Protein AF-A0A674ANU8-F1 (afdb_monomer_lite)

Organism: Salmo trutta (NCBI:txid8032)

pLDDT: mean 72.31, std 21.74, range [33.91, 98.62]

InterPro domains:
  IPR002579 Peptide methionine sulphoxide reductase MrsB domain [MF_01400] (38-170)
  IPR002579 Peptide methionine sulphoxide reductase MrsB domain [PF01641] (55-168)
  IPR002579 Peptide methionine sulphoxide reductase MrsB domain [PS51790] (48-170)
  IPR002579 Peptide methionine sulphoxide reductase MrsB domain [TIGR00357] (47-169)
  IPR011057 Mss4-like superfamily [SSF51316] (46-170)
  IPR028427 Peptide methionine sulfoxide reductase MsrB [PTHR10173] (19-173)

Sequence (300 aa):
MAVLLRRVGRVALQLSLRQTRTPQKAPLLATLLGTCRTKKTWPKSFSQEELKKRLSPIQFHVTQERGTESAFRGEYTEYKEDGIYTCVVCGAPLFKSETKFDSGSGWPSFYDLVKEESVTVTDDFAYGMHRVETSCSQCGSHLGHLFDDGPRPTGKRYCINSASLGFQSASASGSTPPSTGDGTGAGTGPGGAVGAGAGPGGAVGAGAGPGGAVGAGTGPGGAVGAGAGTGPGGAVGAGAGAGPGGAVGAGAGPGEAVGAGGGAGPGGAVGEGGGAGPGGAVGAGGGAGPGGAVGGKTEL

Radius of gyration: 38.46 Å; chains: 1; bounding box: 64×53×137 Å

Secondary structure (DSSP, 8-state):
-------PPPP---------------------------PPPPS----HHHHHHHS-HHHHHHHHH---PPTT--TTSS---SEEEEETTT--EEEEGGGEE--SSSS-EESS-SSGGGEEEEEE-GGG--EEEEEETTT--EEEEEES-PPTTT--EEEE-GGGEEEEEGGGTT--S-----------SSS-EESSEESSS-EESSEESSS-EESSEESSS-EESSSPEESSS-EESSS-EESSS-EESSEESSS-EESSS-EESSS-EESSS-EESSS-EESSSPPBSSSPEE------

Foldseek 3Di:
DDDDDDDDDDDDDDDDDDDDDDDDDDDPPPPPPPVPPPDDDAQDEDDPVVCPVQADPVLCCCFPVVDADDFQPFPCLPDQAFFFKAFSPPRHTWAGSVQWDHPVPRATKGQDTPDPQQWDWDWDCPPNDTWIWIAGRHYRTTFGTKDQCDDPPRSIIDGGHNSRIDTDGPVNVPDDPDPPDDDADEDADPEEEEHEYEDCEEYAYEYEEQYEYAAEYEEQHEYEEQHEYEYQHEYEYQHEYEYQHEYAHAYEYQHEYEYCHEYEYQHEYEEQHEYEHQYEYEHCDHYDHPHDYDHDDDDD

Structure (mmCIF, N/CA/C/O backbone):
data_AF-A0A674ANU8-F1
#
_entry.id   AF-A0A674ANU8-F1
#
loop_
_atom_site.group_PDB
_atom_site.id
_atom_site.type_symbol
_atom_site.label_atom_id
_atom_site.label_alt_id
_atom_site.label_comp_id
_atom_site.label_asym_id
_atom_site.label_entity_id
_atom_site.label_seq_id
_atom_site.pdbx_PDB_ins_code
_atom_site.Cartn_x
_atom_site.Cartn_y
_atom_site.Cartn_z
_atom_site.occupancy
_atom_site.B_iso_or_equiv
_atom_site.auth_seq_id
_atom_site.auth_comp_id
_atom_site.auth_asym_id
_atom_site.auth_atom_id
_atom_site.pdbx_PDB_model_num
ATOM 1 N N . MET A 1 1 ? -26.313 -31.796 -57.139 1.00 40.44 1 MET A N 1
ATOM 2 C CA . MET A 1 1 ? -25.484 -31.028 -56.189 1.00 40.44 1 MET A CA 1
ATOM 3 C C . MET A 1 1 ? -25.768 -29.545 -56.391 1.00 40.44 1 MET A C 1
ATOM 5 O O . MET A 1 1 ? -25.472 -29.042 -57.460 1.00 40.44 1 MET A O 1
ATOM 9 N N . ALA A 1 2 ? -26.430 -28.945 -55.396 1.00 44.81 2 ALA A N 1
ATOM 10 C CA . ALA A 1 2 ? -26.573 -27.522 -55.051 1.00 44.81 2 ALA A CA 1
ATOM 11 C C . ALA A 1 2 ? -26.914 -26.458 -56.126 1.00 44.81 2 ALA A C 1
ATOM 13 O O . ALA A 1 2 ? -26.222 -26.241 -57.112 1.00 44.81 2 ALA A O 1
ATOM 14 N N . VAL A 1 3 ? -27.996 -25.739 -55.823 1.00 40.25 3 VAL A N 1
ATOM 15 C CA . VAL A 1 3 ? -28.693 -24.682 -56.566 1.00 40.25 3 VAL A CA 1
ATOM 16 C C . VAL A 1 3 ? -27.876 -23.382 -56.632 1.00 40.25 3 VAL A C 1
ATOM 18 O O . VAL A 1 3 ? -27.471 -22.856 -55.599 1.00 40.25 3 VAL A O 1
ATOM 21 N N . LEU A 1 4 ? -27.704 -22.818 -57.836 1.00 42.12 4 LEU A N 1
ATOM 22 C CA . LEU A 1 4 ? -27.093 -21.504 -58.079 1.00 42.12 4 LEU A CA 1
ATOM 23 C C . LEU A 1 4 ? -28.180 -20.486 -58.482 1.00 42.12 4 LEU A C 1
ATOM 25 O O . LEU A 1 4 ? -28.565 -20.391 -59.646 1.00 42.12 4 LEU A O 1
ATOM 29 N N . LEU A 1 5 ? -28.695 -19.721 -57.518 1.00 45.69 5 LEU A N 1
ATOM 30 C CA . LEU A 1 5 ? -29.641 -18.624 -57.753 1.00 45.69 5 LEU A CA 1
ATOM 31 C C . LEU A 1 5 ? -28.879 -17.328 -58.074 1.00 45.69 5 LEU A C 1
ATOM 33 O O . LEU A 1 5 ? -28.406 -16.634 -57.178 1.00 45.69 5 LEU A O 1
ATOM 37 N N . ARG A 1 6 ? -28.791 -16.974 -59.362 1.00 44.75 6 ARG A N 1
ATOM 38 C CA . ARG A 1 6 ? -28.413 -15.628 -59.825 1.00 44.75 6 ARG A CA 1
ATOM 39 C C . ARG A 1 6 ? -29.688 -14.808 -60.040 1.00 44.75 6 ARG A C 1
ATOM 41 O O . ARG A 1 6 ? -30.429 -15.068 -60.983 1.00 44.75 6 ARG A O 1
ATOM 48 N N . ARG A 1 7 ? -29.953 -13.814 -59.186 1.00 50.19 7 ARG A N 1
ATOM 49 C CA . ARG A 1 7 ? -30.968 -12.778 -59.445 1.00 50.19 7 ARG A CA 1
ATOM 50 C C . ARG A 1 7 ? -30.286 -11.495 -59.908 1.00 50.19 7 ARG A C 1
ATOM 52 O O . ARG A 1 7 ? -29.532 -10.876 -59.168 1.00 50.19 7 ARG A O 1
ATOM 59 N N . VAL A 1 8 ? -30.581 -11.133 -61.152 1.00 48.12 8 VAL A N 1
ATOM 60 C CA . VAL A 1 8 ? -30.240 -9.867 -61.805 1.00 48.12 8 VAL A CA 1
ATOM 61 C C . VAL A 1 8 ? -31.176 -8.782 -61.262 1.00 48.12 8 VAL A C 1
ATOM 63 O O . VAL A 1 8 ? -32.390 -8.873 -61.438 1.00 48.12 8 VAL A O 1
ATOM 66 N N . GLY A 1 9 ? -30.625 -7.777 -60.581 1.00 39.94 9 GLY A N 1
ATOM 67 C CA . GLY A 1 9 ? -31.348 -6.587 -60.124 1.00 39.94 9 GLY A CA 1
ATOM 68 C C . GLY A 1 9 ? -31.202 -5.449 -61.131 1.00 39.94 9 GLY A C 1
ATOM 69 O O . GLY A 1 9 ? -30.089 -5.034 -61.440 1.00 39.94 9 GLY A O 1
ATOM 70 N N . ARG A 1 10 ? -32.335 -4.979 -61.664 1.00 51.75 10 ARG A N 1
ATOM 71 C CA . ARG A 1 10 ? -32.451 -3.877 -62.627 1.00 51.75 10 ARG A CA 1
ATOM 72 C C . ARG A 1 10 ? -32.145 -2.524 -61.978 1.00 51.75 10 ARG A C 1
ATOM 74 O O . ARG A 1 10 ? -32.662 -2.212 -60.911 1.00 51.75 10 ARG A O 1
ATOM 81 N N . VAL A 1 11 ? -31.383 -1.712 -62.704 1.00 42.44 11 VAL A N 1
ATOM 82 C CA . VAL A 1 11 ? -31.282 -0.257 -62.545 1.00 42.44 11 VAL A CA 1
ATOM 83 C C . VAL A 1 11 ? -32.552 0.383 -63.111 1.00 42.44 11 VAL A C 1
ATOM 85 O O . VAL A 1 11 ? -32.956 0.052 -64.225 1.00 42.44 11 VAL A O 1
ATOM 88 N N . ALA A 1 12 ? -33.157 1.317 -62.378 1.00 50.34 12 ALA A N 1
ATOM 89 C CA . ALA A 1 12 ? -34.057 2.312 -62.950 1.00 50.34 12 ALA A CA 1
ATOM 90 C C . ALA A 1 12 ? -33.913 3.642 -62.205 1.00 50.34 12 ALA A C 1
ATOM 92 O O . ALA A 1 12 ? -33.722 3.700 -60.993 1.00 50.34 12 ALA A O 1
ATOM 93 N N . LEU A 1 13 ? -33.935 4.682 -63.021 1.00 39.69 13 LEU A N 1
ATOM 94 C CA . LEU A 1 13 ? -33.416 6.021 -62.841 1.00 39.69 13 LEU A CA 1
ATOM 95 C C . LEU A 1 13 ? -34.438 6.952 -62.166 1.00 39.69 13 LEU A C 1
ATOM 97 O O . LEU A 1 13 ? -35.639 6.840 -62.379 1.00 39.69 13 LEU A O 1
ATOM 101 N N . GLN A 1 14 ? -33.875 7.861 -61.372 1.00 49.44 14 GLN A N 1
ATOM 102 C CA . GLN A 1 14 ? -34.372 9.116 -60.798 1.00 49.44 14 GLN A CA 1
ATOM 103 C C . GLN A 1 14 ? -35.681 9.734 -61.336 1.00 49.44 14 GLN A C 1
ATOM 105 O O . GLN A 1 14 ? -35.884 9.803 -62.541 1.00 49.44 14 GLN A O 1
ATOM 110 N N . LEU A 1 15 ? -36.421 10.424 -60.454 1.00 40.44 15 LEU A N 1
ATOM 111 C CA . LEU A 1 15 ? -36.468 11.896 -60.486 1.00 40.44 15 LEU A CA 1
ATOM 112 C C . LEU A 1 15 ? -37.007 12.499 -59.176 1.00 40.44 15 LEU A C 1
ATOM 114 O O . LEU A 1 15 ? -37.939 12.000 -58.553 1.00 40.44 15 LEU A O 1
ATOM 118 N N . SER A 1 16 ? -36.354 13.590 -58.788 1.00 52.75 16 SER A N 1
ATOM 119 C CA . SER A 1 16 ? -36.636 14.500 -57.677 1.00 52.75 16 SER A CA 1
ATOM 120 C C . SER A 1 16 ? -38.030 15.122 -57.762 1.00 52.75 16 SER A C 1
ATOM 122 O O . SER A 1 16 ? -38.458 15.436 -58.864 1.00 52.75 16 SER A O 1
ATOM 124 N N . LEU A 1 17 ? -38.664 15.403 -56.616 1.00 52.44 17 LEU A N 1
ATOM 125 C CA . LEU A 1 17 ? -39.450 16.625 -56.389 1.00 52.44 17 LEU A CA 1
ATOM 126 C C . LEU A 1 17 ? -39.633 16.849 -54.877 1.00 52.44 17 LEU A C 1
ATOM 128 O O . LEU A 1 17 ? -40.274 16.084 -54.159 1.00 52.44 17 LEU A O 1
ATOM 132 N N . ARG A 1 18 ? -39.006 17.927 -54.405 1.00 50.12 18 ARG A N 1
ATOM 133 C CA . ARG A 1 18 ? -39.183 18.538 -53.086 1.00 50.12 18 ARG A CA 1
ATOM 134 C C . ARG A 1 18 ? -40.586 19.140 -52.990 1.00 50.12 18 ARG A C 1
ATOM 136 O O . ARG A 1 18 ? -40.941 19.885 -53.894 1.00 50.12 18 ARG A O 1
ATOM 143 N N . GLN A 1 19 ? -41.279 18.973 -51.859 1.00 48.94 19 GLN A N 1
ATOM 144 C CA . GLN A 1 19 ? -42.016 20.077 -51.220 1.00 48.94 19 GLN A CA 1
ATOM 145 C C . GLN A 1 19 ? -42.527 19.739 -49.807 1.00 48.94 19 GLN A C 1
ATOM 147 O O . GLN A 1 19 ? -43.385 18.889 -49.593 1.00 48.94 19 GLN A O 1
ATOM 152 N N . THR A 1 20 ? -41.931 20.457 -48.851 1.00 45.38 20 THR A N 1
ATOM 153 C CA . THR A 1 20 ? -42.557 21.155 -47.715 1.00 45.38 20 THR A CA 1
ATOM 154 C C . THR A 1 20 ? -43.665 20.441 -46.936 1.00 45.38 20 THR A C 1
ATOM 156 O O . THR A 1 20 ? -44.846 20.561 -47.261 1.00 45.38 20 THR A O 1
ATOM 159 N N . ARG A 1 21 ? -43.301 19.868 -45.781 1.00 51.16 21 ARG A N 1
ATOM 160 C CA . ARG A 1 21 ? -44.197 19.817 -44.619 1.00 51.16 21 ARG A CA 1
ATOM 161 C C . ARG A 1 21 ? -43.476 20.301 -43.360 1.00 51.16 21 ARG A C 1
ATOM 163 O O . ARG A 1 21 ? -42.326 19.974 -43.100 1.00 51.16 21 ARG A O 1
ATOM 170 N N . THR A 1 22 ? -44.200 21.170 -42.677 1.00 51.47 22 THR A N 1
ATOM 171 C CA . THR A 1 22 ? -43.939 21.989 -41.491 1.00 51.47 22 THR A CA 1
ATOM 172 C C . THR A 1 22 ? -43.310 21.263 -40.294 1.00 51.47 22 THR A C 1
ATOM 174 O O . THR A 1 22 ? -43.590 20.081 -40.093 1.00 51.47 22 THR A O 1
ATOM 177 N N . PRO A 1 23 ? -42.559 21.971 -39.426 1.00 45.44 23 PRO A N 1
ATOM 178 C CA . PRO A 1 23 ? -41.999 21.393 -38.211 1.00 45.44 23 PRO A CA 1
ATOM 179 C C . PRO A 1 23 ? -43.103 21.226 -37.159 1.00 45.44 23 PRO A C 1
ATOM 181 O O . PRO A 1 23 ? -43.652 22.206 -36.655 1.00 45.44 23 PRO A O 1
ATOM 184 N N . GLN A 1 24 ? -43.435 19.986 -36.804 1.00 53.88 24 GLN A N 1
ATOM 185 C CA . GLN A 1 24 ? -44.206 19.727 -35.592 1.00 53.88 24 GLN A CA 1
ATOM 186 C C . GLN A 1 24 ? -43.250 19.790 -34.397 1.00 53.88 24 GLN A C 1
ATOM 188 O O . GLN A 1 24 ? -42.319 18.997 -34.280 1.00 53.88 24 GLN A O 1
ATOM 193 N N . LYS A 1 25 ? -43.464 20.789 -33.534 1.00 43.94 25 LYS A N 1
ATOM 194 C CA . LYS A 1 25 ? -42.806 20.931 -32.233 1.00 43.94 25 LYS A CA 1
ATOM 195 C C . LYS A 1 25 ? -43.108 19.691 -31.385 1.00 43.94 25 LYS A C 1
ATOM 197 O O . LYS A 1 25 ? -44.229 19.538 -30.909 1.00 43.94 25 LYS A O 1
ATOM 202 N N . ALA A 1 26 ? -42.111 18.836 -31.179 1.00 52.44 26 ALA A N 1
ATOM 203 C CA . ALA A 1 26 ? -42.123 17.886 -30.074 1.00 52.44 26 ALA A CA 1
ATOM 204 C C . ALA A 1 26 ? -41.850 18.656 -28.766 1.00 52.44 26 ALA A C 1
ATOM 206 O O . ALA A 1 26 ? -41.009 19.562 -28.765 1.00 52.44 26 ALA A O 1
ATOM 207 N N . PRO A 1 27 ? -42.555 18.354 -27.663 1.00 45.62 27 PRO A N 1
ATOM 208 C CA . PRO A 1 27 ? -42.312 19.017 -26.396 1.00 45.62 27 PRO A CA 1
ATOM 209 C C . PRO A 1 27 ? -40.932 18.606 -25.874 1.00 45.62 27 PRO A C 1
ATOM 211 O O . PRO A 1 27 ? -40.598 17.424 -25.810 1.00 45.62 27 PRO A O 1
ATOM 214 N N . LEU A 1 28 ? -40.133 19.606 -25.503 1.00 48.16 28 LEU A N 1
ATOM 215 C CA . LEU A 1 28 ? -38.932 19.450 -24.691 1.00 48.16 28 LEU A CA 1
ATOM 216 C C . LEU A 1 28 ? -39.348 18.876 -23.328 1.00 48.16 28 LEU A C 1
ATOM 218 O O . LEU A 1 28 ? -39.615 19.614 -22.384 1.00 48.16 28 LEU A O 1
ATOM 222 N N . LEU A 1 29 ? -39.385 17.550 -23.211 1.00 49.22 29 LEU A N 1
ATOM 223 C CA . LEU A 1 29 ? -39.113 16.909 -21.934 1.00 49.22 29 LEU A CA 1
ATOM 224 C C . LEU A 1 29 ? -37.589 16.899 -21.801 1.00 49.22 29 LEU A C 1
ATOM 226 O O . LEU A 1 29 ? -36.911 15.961 -22.212 1.00 49.22 29 LEU A O 1
ATOM 230 N N . ALA A 1 30 ? -37.039 18.004 -21.298 1.00 50.41 30 ALA A N 1
ATOM 231 C CA . ALA A 1 30 ? -35.671 18.025 -20.816 1.00 50.41 30 ALA A CA 1
ATOM 232 C C . ALA A 1 30 ? -35.626 17.128 -19.574 1.00 50.41 30 ALA A C 1
ATOM 234 O O . ALA A 1 30 ? -35.801 17.580 -18.445 1.00 50.41 30 ALA A O 1
ATOM 235 N N . THR A 1 31 ? -35.445 15.826 -19.797 1.00 51.16 31 THR A N 1
ATOM 236 C CA . THR A 1 31 ? -34.913 14.920 -18.789 1.00 51.16 31 THR A CA 1
ATOM 237 C C . THR A 1 31 ? -33.638 15.562 -18.272 1.00 51.16 31 THR A C 1
ATOM 239 O O . THR A 1 31 ? -32.638 15.635 -18.987 1.00 51.16 31 THR A O 1
ATOM 242 N N . LEU A 1 32 ? -33.698 16.069 -17.042 1.00 54.06 32 LEU A N 1
ATOM 243 C CA . LEU A 1 32 ? -32.530 16.335 -16.224 1.00 54.06 32 LEU A CA 1
ATOM 244 C C . LEU A 1 32 ? -31.758 15.015 -16.148 1.00 54.06 32 LEU A C 1
ATOM 246 O O . LEU A 1 32 ? -32.032 14.177 -15.291 1.00 54.06 32 LEU A O 1
ATOM 250 N N . LEU A 1 33 ? -30.812 14.807 -17.068 1.00 52.97 33 LEU A N 1
ATOM 251 C CA . LEU A 1 33 ? -29.729 13.854 -16.879 1.00 52.97 33 LEU A CA 1
ATOM 252 C C . LEU A 1 33 ? -28.866 14.418 -15.753 1.00 52.97 33 LEU A C 1
ATOM 254 O O . LEU A 1 33 ? -27.809 15.006 -15.970 1.00 52.97 33 LEU A O 1
ATOM 258 N N . GLY A 1 34 ? -29.360 14.268 -14.525 1.00 48.41 34 GLY A N 1
ATOM 259 C CA . GLY A 1 34 ? -28.516 14.277 -13.355 1.00 48.41 34 GLY A CA 1
ATOM 260 C C . GLY A 1 34 ? -27.502 13.170 -13.573 1.00 48.41 34 GLY A C 1
ATOM 261 O O . GLY A 1 34 ? -27.835 11.989 -13.512 1.00 48.41 34 GLY A O 1
ATOM 262 N N . THR A 1 35 ? -26.265 13.542 -13.888 1.00 54.97 35 THR A N 1
ATOM 263 C CA . THR A 1 35 ? -25.140 12.622 -13.809 1.00 54.97 35 THR A CA 1
ATOM 264 C C . THR A 1 35 ? -25.002 12.247 -12.339 1.00 54.97 35 THR A C 1
ATOM 266 O O . THR A 1 35 ? -24.338 12.941 -11.566 1.00 54.97 35 THR A O 1
ATOM 269 N N . CYS A 1 36 ? -25.682 11.185 -11.920 1.00 45.00 36 CYS A N 1
ATOM 270 C CA . CYS A 1 36 ? -25.430 10.544 -10.646 1.00 45.00 36 CYS A CA 1
ATOM 271 C C . CYS A 1 36 ? -24.001 10.003 -10.725 1.00 45.00 36 CYS A C 1
ATOM 273 O O . CYS A 1 36 ? -23.779 8.908 -11.235 1.00 45.00 36 CYS A O 1
ATOM 275 N N . ARG A 1 37 ? -23.007 10.786 -10.277 1.00 53.69 37 ARG A N 1
ATOM 276 C CA . ARG A 1 37 ? -21.676 10.243 -9.988 1.00 53.69 37 ARG A CA 1
ATOM 277 C C . ARG A 1 37 ? -21.903 9.154 -8.954 1.00 53.69 37 ARG A C 1
ATOM 279 O O . ARG A 1 37 ? -22.231 9.459 -7.807 1.00 53.69 37 ARG A O 1
ATOM 286 N N . THR A 1 38 ? -21.789 7.899 -9.362 1.00 54.06 38 THR A N 1
ATOM 287 C CA . THR A 1 38 ? -21.825 6.767 -8.445 1.00 54.06 38 THR A CA 1
ATOM 288 C C . THR A 1 38 ? -20.660 6.947 -7.483 1.00 54.06 38 THR A C 1
ATOM 290 O O . THR A 1 38 ? -19.498 6.797 -7.864 1.00 54.06 38 THR A O 1
ATOM 293 N N . LYS A 1 39 ? -20.952 7.363 -6.248 1.00 62.66 39 LYS A N 1
ATOM 294 C CA . LYS A 1 39 ? -19.945 7.432 -5.191 1.00 62.66 39 LYS A CA 1
ATOM 295 C C . LYS A 1 39 ? -19.474 5.997 -4.961 1.00 62.66 39 LYS A C 1
ATOM 297 O O . LYS A 1 39 ? -20.297 5.144 -4.643 1.00 62.66 39 LYS A O 1
ATOM 302 N N . LYS A 1 40 ? -18.183 5.719 -5.172 1.00 72.50 40 LYS A N 1
ATOM 303 C CA . LYS A 1 40 ? -17.582 4.425 -4.815 1.00 72.50 40 LYS A CA 1
ATOM 304 C C . LYS A 1 40 ? -17.812 4.226 -3.314 1.00 72.50 40 LYS A C 1
ATOM 306 O O . LYS A 1 40 ? -17.374 5.056 -2.520 1.00 72.50 40 LYS A O 1
ATOM 311 N N . THR A 1 41 ? -18.562 3.191 -2.945 1.00 85.00 41 THR A N 1
ATOM 312 C CA . THR A 1 41 ? -18.840 2.859 -1.544 1.00 85.00 41 THR A CA 1
ATOM 313 C C . THR A 1 41 ? -17.900 1.742 -1.122 1.00 85.00 41 THR A C 1
ATOM 315 O O . THR A 1 41 ? -17.863 0.703 -1.780 1.00 85.00 41 THR A O 1
ATOM 318 N N . TRP A 1 42 ? -17.152 1.942 -0.042 1.00 92.56 42 TRP A N 1
ATOM 319 C CA . TRP A 1 42 ? -16.220 0.941 0.473 1.00 92.56 42 TRP A CA 1
ATOM 320 C C . TRP A 1 42 ? -16.842 0.161 1.639 1.00 92.56 42 TRP A C 1
ATOM 322 O O . TRP A 1 42 ? -17.610 0.754 2.399 1.00 92.56 42 TRP A O 1
ATOM 332 N N . PRO A 1 43 ? -16.514 -1.133 1.815 1.00 95.50 43 PRO A N 1
ATOM 333 C CA . PRO A 1 43 ? -17.009 -1.940 2.935 1.00 95.50 43 PRO A CA 1
ATOM 334 C C . PRO A 1 43 ? -16.713 -1.358 4.325 1.00 95.50 43 PRO A C 1
ATOM 336 O O . PRO A 1 43 ? -17.520 -1.491 5.241 1.00 95.50 43 PRO A O 1
ATOM 339 N N . LYS A 1 44 ? -15.549 -0.725 4.491 1.00 96.25 44 LYS A N 1
ATOM 340 C CA . LYS A 1 44 ? -15.104 -0.082 5.729 1.00 96.25 44 LYS A CA 1
ATOM 341 C C . LYS A 1 44 ? -14.907 1.411 5.487 1.00 96.25 44 LYS A C 1
ATOM 343 O O . LYS A 1 44 ? -14.273 1.810 4.513 1.00 96.25 44 LYS A O 1
ATOM 348 N N . SER A 1 45 ? -15.386 2.230 6.415 1.00 94.69 45 SER A N 1
ATOM 349 C CA . SER A 1 45 ? -15.213 3.685 6.408 1.00 94.69 45 SER A CA 1
ATOM 350 C C . SER A 1 45 ? -14.812 4.175 7.793 1.00 94.69 45 SER A C 1
ATOM 352 O O . SER A 1 45 ? -15.322 3.666 8.787 1.00 94.69 45 SER A O 1
ATOM 354 N N . PHE A 1 46 ? -13.950 5.185 7.846 1.00 95.50 46 PHE A N 1
ATOM 355 C CA . PHE A 1 46 ? -13.430 5.786 9.076 1.00 95.50 46 PHE A CA 1
ATOM 356 C C . PHE A 1 46 ? -13.570 7.311 8.992 1.00 95.50 46 PHE A C 1
ATOM 358 O O . PHE A 1 46 ? -13.600 7.859 7.885 1.00 95.50 46 PHE A O 1
ATOM 365 N N . SER A 1 47 ? -13.657 8.007 10.131 1.00 96.31 47 SER A N 1
ATOM 366 C CA . SER A 1 47 ? -13.694 9.478 10.129 1.00 96.31 47 SER A CA 1
ATOM 367 C C . SER A 1 47 ? -12.295 10.065 9.907 1.00 96.31 47 SER A C 1
ATOM 369 O O . SER A 1 47 ? -11.282 9.444 10.236 1.00 96.31 47 SER A O 1
ATOM 371 N N . GLN A 1 48 ? -12.208 11.284 9.366 1.00 94.25 48 GLN A N 1
ATOM 372 C CA . GLN A 1 48 ? -10.907 11.927 9.150 1.00 94.25 48 GLN A CA 1
ATOM 373 C C . GLN A 1 48 ? -10.172 12.203 10.467 1.00 94.25 48 GLN A C 1
ATOM 375 O O . GLN A 1 48 ? -8.949 12.102 10.521 1.00 94.25 48 GLN A O 1
ATOM 380 N N . GLU A 1 49 ? -10.899 12.534 11.532 1.00 96.38 49 GLU A N 1
ATOM 381 C CA . GLU A 1 49 ? -10.349 12.802 12.862 1.00 96.38 49 GLU A CA 1
ATOM 382 C C . GLU A 1 49 ? -9.750 11.539 13.478 1.00 96.38 49 GLU A C 1
ATOM 384 O O . GLU A 1 49 ? -8.684 11.601 14.088 1.00 96.38 49 GLU A O 1
ATOM 389 N N . GLU A 1 50 ? -10.413 10.394 13.304 1.00 96.94 50 GLU A N 1
ATOM 390 C CA . GLU A 1 50 ? -9.887 9.098 13.728 1.00 96.94 50 GLU A CA 1
ATOM 391 C C . GLU A 1 50 ? -8.583 8.776 12.989 1.00 96.94 50 GLU A C 1
ATOM 393 O O . GLU A 1 50 ? -7.568 8.458 13.613 1.00 96.94 50 GLU A O 1
ATOM 398 N N . LEU A 1 51 ? -8.580 8.925 11.661 1.00 97.50 51 LEU A N 1
ATOM 399 C CA . LEU A 1 51 ? -7.408 8.635 10.838 1.00 97.50 51 LEU A CA 1
ATOM 400 C C . LEU A 1 51 ? -6.231 9.563 11.154 1.00 97.50 51 LEU A C 1
ATOM 402 O O . LEU A 1 51 ? -5.108 9.082 11.252 1.00 97.50 51 LEU A O 1
ATOM 406 N N . LYS A 1 52 ? -6.470 10.857 11.391 1.00 96.38 52 LYS A N 1
ATOM 407 C CA . LYS A 1 52 ? -5.423 11.814 11.797 1.00 96.38 52 LYS A CA 1
ATOM 408 C C . LYS A 1 52 ? -4.821 11.513 13.170 1.00 96.38 52 LYS A C 1
ATOM 410 O O . LYS A 1 52 ? -3.683 11.891 13.418 1.00 96.38 52 LYS A O 1
ATOM 415 N N . LYS A 1 53 ? -5.575 10.872 14.070 1.00 97.12 53 LYS A N 1
ATOM 416 C CA . LYS A 1 53 ? -5.076 10.464 15.394 1.00 97.12 53 LYS A CA 1
ATOM 417 C C . LYS A 1 53 ? -4.256 9.177 15.335 1.00 97.12 53 LYS A C 1
ATOM 419 O O . LYS A 1 53 ? -3.313 9.035 16.104 1.00 97.12 53 LYS A O 1
ATOM 424 N N . ARG A 1 54 ? -4.643 8.232 14.472 1.00 96.88 54 ARG A N 1
ATOM 425 C CA . ARG A 1 54 ? -4.032 6.896 14.397 1.00 96.88 54 ARG A CA 1
ATOM 426 C C . ARG A 1 54 ? -2.856 6.812 13.425 1.00 96.88 54 ARG A C 1
ATOM 428 O O . ARG A 1 54 ? -1.926 6.056 13.684 1.00 96.88 54 ARG A O 1
ATOM 435 N N . LEU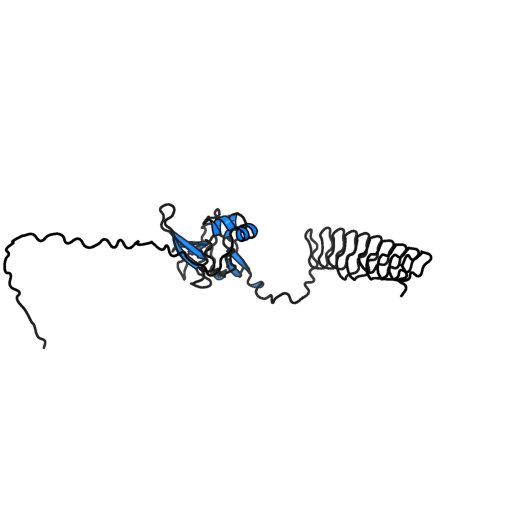 A 1 55 ? -2.924 7.520 12.301 1.00 97.75 55 LEU A N 1
ATOM 436 C CA . LEU A 1 55 ? -1.912 7.467 11.248 1.00 97.75 55 LEU A CA 1
ATOM 437 C C . LEU A 1 55 ? -0.851 8.542 11.465 1.00 97.75 55 LEU A C 1
ATOM 439 O O . LEU A 1 55 ? -1.154 9.661 11.879 1.00 97.75 55 LEU A O 1
ATOM 443 N N . SER A 1 56 ? 0.393 8.227 11.111 1.00 97.88 56 SER A N 1
ATOM 444 C CA . SER A 1 56 ? 1.432 9.249 11.017 1.00 97.88 56 SER A CA 1
ATOM 445 C C . SER A 1 56 ? 1.120 10.241 9.880 1.00 97.88 56 SER A C 1
ATOM 447 O O . SER A 1 56 ? 0.370 9.905 8.955 1.00 97.88 56 SER A O 1
ATOM 449 N N . PRO A 1 57 ? 1.714 11.452 9.880 1.00 97.94 57 PRO A N 1
ATOM 450 C CA . PRO A 1 57 ? 1.456 12.442 8.834 1.00 97.94 57 PRO A CA 1
ATOM 451 C C . PRO A 1 57 ? 1.704 11.914 7.414 1.00 97.94 57 PRO A C 1
ATOM 453 O O . PRO A 1 57 ? 0.903 12.167 6.517 1.00 97.94 57 PRO A O 1
ATOM 456 N N . ILE A 1 58 ? 2.771 11.129 7.213 1.00 97.81 58 ILE A N 1
ATOM 457 C CA . ILE A 1 58 ? 3.087 10.548 5.901 1.00 97.81 58 ILE A CA 1
ATOM 458 C C . ILE A 1 58 ? 2.109 9.435 5.510 1.00 97.81 58 ILE A C 1
ATOM 460 O O . ILE A 1 58 ? 1.674 9.388 4.362 1.00 97.81 58 ILE A O 1
ATOM 464 N N . GLN A 1 59 ? 1.698 8.584 6.456 1.00 98.38 59 GLN A N 1
ATOM 465 C CA . GLN A 1 59 ? 0.689 7.550 6.206 1.00 98.38 59 GLN A CA 1
ATOM 466 C C . GLN A 1 59 ? -0.651 8.184 5.824 1.00 98.38 59 GLN A C 1
ATOM 468 O O . GLN A 1 59 ? -1.304 7.732 4.883 1.00 98.38 59 GLN A O 1
ATOM 473 N N . PHE A 1 60 ? -1.054 9.256 6.512 1.00 98.06 60 PHE A N 1
ATOM 474 C CA . PHE A 1 60 ? -2.267 9.999 6.182 1.00 98.06 60 PHE A CA 1
ATOM 475 C C . PHE A 1 60 ? -2.174 10.629 4.785 1.00 98.06 60 PHE A C 1
ATOM 477 O O . PHE A 1 60 ? -3.060 10.411 3.961 1.00 98.06 60 PHE A O 1
ATOM 484 N N . HIS A 1 61 ? -1.082 11.342 4.494 1.00 98.00 61 HIS A N 1
ATOM 485 C CA . HIS A 1 61 ? -0.854 11.980 3.197 1.00 98.00 61 HIS A CA 1
ATOM 486 C C . HIS A 1 61 ? -0.902 10.974 2.036 1.00 98.00 61 HIS A C 1
ATOM 488 O O . HIS A 1 61 ? -1.626 11.163 1.060 1.00 98.00 61 HIS A O 1
ATOM 494 N N . VAL A 1 62 ? -0.197 9.848 2.158 1.00 97.88 62 VAL A N 1
ATOM 495 C CA . VAL A 1 62 ? -0.204 8.798 1.133 1.00 97.88 62 VAL A CA 1
ATOM 496 C C . VAL A 1 62 ? -1.597 8.191 0.985 1.00 97.88 62 VAL A C 1
ATOM 498 O O . VAL A 1 62 ? -2.147 8.171 -0.111 1.00 97.88 62 VAL A O 1
ATOM 501 N N . THR A 1 63 ? -2.201 7.719 2.078 1.00 97.94 63 THR A N 1
ATOM 502 C CA . THR A 1 63 ? -3.414 6.891 1.995 1.00 97.94 63 THR A CA 1
ATOM 503 C C . THR A 1 63 ? -4.695 7.677 1.726 1.00 97.94 63 THR A C 1
ATOM 505 O O . THR A 1 63 ? -5.603 7.131 1.096 1.00 97.94 63 THR A O 1
ATOM 508 N N . GLN A 1 64 ? -4.791 8.923 2.204 1.00 97.44 64 GLN A N 1
ATOM 509 C CA . GLN A 1 64 ? -6.007 9.744 2.129 1.00 97.44 64 GLN A CA 1
ATOM 510 C C . GLN A 1 64 ? -5.914 10.842 1.068 1.00 97.44 64 GLN A C 1
ATOM 512 O O . GLN A 1 64 ? -6.907 11.144 0.410 1.00 97.44 64 GLN A O 1
ATOM 517 N N . GLU A 1 65 ? -4.728 11.422 0.875 1.00 96.25 65 GLU A N 1
ATOM 518 C CA . GLU A 1 65 ? -4.504 12.537 -0.057 1.00 96.25 65 GLU A CA 1
ATOM 519 C C . GLU A 1 65 ? -3.867 12.080 -1.376 1.00 96.25 65 GLU A C 1
ATOM 521 O O . GLU A 1 65 ? -3.554 12.908 -2.228 1.00 96.25 65 GLU A O 1
ATOM 526 N N . ARG A 1 66 ? -3.715 10.758 -1.566 1.00 95.06 66 ARG A N 1
ATOM 527 C CA . ARG A 1 66 ? -3.087 10.135 -2.746 1.00 95.06 66 ARG A CA 1
ATOM 528 C C . ARG A 1 66 ? -1.659 10.637 -2.983 1.00 95.06 66 ARG A C 1
ATOM 530 O O . ARG A 1 66 ? -1.217 10.779 -4.122 1.00 95.06 66 ARG A O 1
ATOM 537 N N . GLY A 1 67 ? -0.958 10.937 -1.891 1.00 94.88 67 GLY A N 1
ATOM 538 C CA . GLY A 1 67 ? 0.445 11.315 -1.913 1.00 94.88 67 GLY A CA 1
ATOM 539 C C . GLY A 1 67 ? 1.358 10.149 -2.283 1.00 94.88 67 GLY A C 1
ATOM 540 O O . GLY A 1 67 ? 0.957 8.986 -2.311 1.00 94.88 67 GLY A O 1
ATOM 541 N N . THR A 1 68 ? 2.625 10.458 -2.531 1.00 95.94 68 THR A N 1
ATOM 542 C CA . THR A 1 68 ? 3.672 9.460 -2.782 1.00 95.94 68 THR A CA 1
ATOM 543 C C . THR A 1 68 ? 4.852 9.757 -1.869 1.00 95.94 68 THR A C 1
ATOM 545 O O . THR A 1 68 ? 5.309 10.899 -1.794 1.00 95.94 68 THR A O 1
ATOM 548 N N . GLU A 1 69 ? 5.329 8.752 -1.137 1.00 95.88 69 GLU A N 1
ATOM 549 C CA . GLU A 1 69 ? 6.505 8.913 -0.281 1.00 95.88 69 GLU A CA 1
ATOM 550 C C . GLU A 1 69 ? 7.776 9.088 -1.126 1.00 95.88 69 GLU A C 1
ATOM 552 O O . GLU A 1 69 ? 7.842 8.645 -2.273 1.00 95.88 69 GLU A O 1
ATOM 557 N N . SER A 1 70 ? 8.808 9.733 -0.575 1.00 95.94 70 SER A N 1
ATOM 558 C CA . SER A 1 70 ? 10.089 9.844 -1.283 1.00 95.94 70 SER A CA 1
ATOM 559 C C . SER A 1 70 ? 10.712 8.463 -1.500 1.00 95.94 70 SER A C 1
ATOM 561 O O . SER A 1 70 ? 10.720 7.644 -0.580 1.00 95.94 70 SER A O 1
ATOM 563 N N . ALA A 1 71 ? 11.300 8.247 -2.677 1.00 94.75 71 ALA A N 1
ATOM 564 C CA . ALA A 1 71 ? 12.004 7.011 -3.002 1.00 94.75 71 ALA A CA 1
ATOM 565 C C . ALA A 1 71 ? 13.054 6.646 -1.935 1.00 94.75 71 ALA A C 1
ATOM 567 O O . ALA A 1 71 ? 13.740 7.521 -1.397 1.00 94.75 71 ALA A O 1
ATOM 56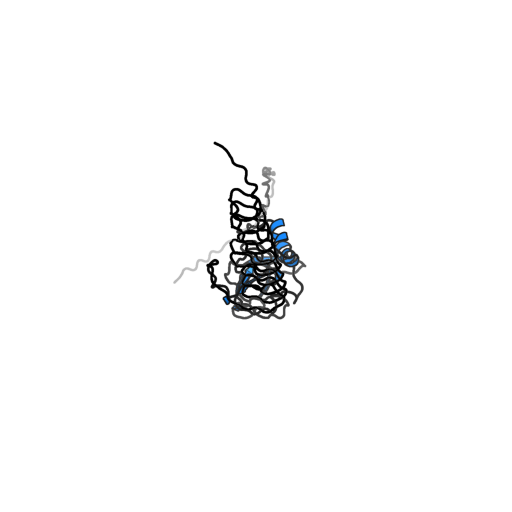8 N N . PHE A 1 72 ? 13.173 5.349 -1.650 1.00 93.12 72 PHE A N 1
ATOM 569 C CA . PHE A 1 72 ? 14.120 4.727 -0.715 1.00 93.12 72 PHE A CA 1
ATOM 570 C C . PHE A 1 72 ? 13.977 5.146 0.758 1.00 93.12 72 PHE A C 1
ATOM 572 O O . PHE A 1 72 ? 14.827 4.801 1.575 1.00 93.12 72 PHE A O 1
ATOM 579 N N . ARG A 1 73 ? 12.916 5.877 1.133 1.00 93.06 73 ARG A N 1
ATOM 580 C CA . ARG A 1 73 ? 12.660 6.258 2.536 1.00 93.06 73 ARG A CA 1
ATOM 581 C C . ARG A 1 73 ? 11.690 5.342 3.274 1.00 93.06 73 ARG A C 1
ATOM 583 O O . ARG A 1 73 ? 11.610 5.427 4.496 1.00 93.06 73 ARG A O 1
ATOM 590 N N . GLY A 1 74 ? 10.933 4.520 2.554 1.00 93.50 74 GLY A N 1
ATOM 591 C CA . GLY A 1 74 ? 9.925 3.647 3.142 1.00 93.50 74 GLY A CA 1
ATOM 592 C C . GLY A 1 74 ? 10.542 2.511 3.962 1.00 93.50 74 GLY A C 1
ATOM 593 O O . GLY A 1 74 ? 11.444 1.830 3.473 1.00 93.50 74 GLY A O 1
ATOM 594 N N . GLU A 1 75 ? 10.014 2.271 5.164 1.00 94.56 75 GLU A N 1
ATOM 595 C CA . GLU A 1 75 ? 10.420 1.195 6.089 1.00 94.56 75 GLU A CA 1
ATOM 596 C C . GLU A 1 75 ? 10.477 -0.184 5.413 1.00 94.56 75 GLU A C 1
ATOM 598 O O . GLU A 1 75 ? 11.422 -0.947 5.597 1.00 94.56 75 GLU A O 1
ATOM 603 N N . TYR A 1 76 ? 9.492 -0.486 4.566 1.00 95.88 76 TYR A N 1
ATOM 604 C CA . TYR A 1 76 ? 9.326 -1.793 3.941 1.00 95.88 76 TYR A CA 1
ATOM 605 C C . TYR A 1 76 ? 10.018 -1.940 2.585 1.00 95.88 76 TYR A C 1
ATOM 607 O O . TYR A 1 76 ? 9.854 -2.971 1.929 1.00 95.88 76 TYR A O 1
ATOM 615 N N . THR A 1 77 ? 10.792 -0.942 2.146 1.00 94.25 77 THR A N 1
ATOM 616 C CA . THR A 1 77 ? 11.471 -0.977 0.839 1.00 94.25 77 THR A CA 1
ATOM 617 C C . THR A 1 77 ? 12.456 -2.144 0.786 1.00 94.25 77 THR A C 1
ATOM 619 O O . THR A 1 77 ? 12.266 -3.077 0.006 1.00 94.25 77 THR A O 1
ATOM 622 N N . GLU A 1 78 ? 13.412 -2.176 1.715 1.00 92.94 78 GLU A N 1
ATOM 623 C CA . GLU A 1 78 ? 14.441 -3.225 1.820 1.00 92.94 78 GLU A CA 1
ATOM 624 C C . GLU A 1 78 ? 14.061 -4.367 2.775 1.00 92.94 78 GLU A C 1
ATOM 626 O O . GLU A 1 78 ? 14.820 -5.317 2.960 1.00 92.94 78 GLU A O 1
ATOM 631 N N . TYR A 1 79 ? 12.878 -4.300 3.384 1.00 94.62 79 TYR A N 1
ATOM 632 C CA . TYR A 1 79 ? 12.418 -5.282 4.363 1.00 94.62 79 TYR A CA 1
ATOM 633 C C . TYR A 1 79 ? 12.070 -6.624 3.701 1.00 94.62 79 TYR A C 1
ATOM 635 O O . TYR A 1 79 ? 11.401 -6.650 2.661 1.00 94.62 79 TYR A O 1
ATOM 643 N N . LYS A 1 80 ? 12.545 -7.731 4.287 1.00 94.88 80 LYS A N 1
ATOM 644 C CA . LYS A 1 80 ? 12.506 -9.088 3.701 1.00 94.88 80 LYS A CA 1
ATOM 645 C C . LYS A 1 80 ? 12.053 -10.174 4.687 1.00 94.88 80 LYS A C 1
ATOM 647 O O . LYS A 1 80 ? 12.297 -11.347 4.437 1.00 94.88 80 LYS A O 1
ATOM 652 N N . GLU A 1 81 ? 11.439 -9.804 5.810 1.00 96.44 81 GLU A N 1
ATOM 653 C CA . GLU A 1 81 ? 10.915 -10.806 6.746 1.00 96.44 81 GLU A CA 1
ATOM 654 C C . GLU A 1 81 ? 9.673 -11.510 6.188 1.00 96.44 81 GLU A C 1
ATOM 656 O O . GLU A 1 81 ? 8.902 -10.939 5.409 1.00 96.44 81 GLU A O 1
ATOM 661 N N . ASP A 1 82 ? 9.469 -12.754 6.622 1.00 97.50 82 ASP A N 1
ATOM 662 C CA . ASP A 1 82 ? 8.333 -13.564 6.202 1.00 97.50 82 ASP A CA 1
ATOM 663 C C . ASP A 1 82 ? 7.042 -13.153 6.907 1.00 97.50 82 ASP A C 1
ATOM 665 O O . ASP A 1 82 ? 6.977 -13.048 8.137 1.00 97.50 82 ASP A O 1
ATOM 669 N N . GLY A 1 83 ? 5.985 -12.936 6.123 1.00 97.44 83 GLY A N 1
ATOM 670 C CA . GLY A 1 83 ? 4.708 -12.474 6.647 1.00 97.44 83 GLY A CA 1
ATOM 671 C C . GLY A 1 83 ? 3.756 -11.919 5.595 1.00 97.44 83 GLY A C 1
ATOM 672 O O . GLY A 1 83 ? 3.894 -12.143 4.389 1.00 97.44 83 GLY A O 1
ATOM 673 N N . ILE A 1 84 ? 2.752 -11.190 6.079 1.00 98.12 84 ILE A N 1
ATOM 674 C CA . ILE A 1 84 ? 1.691 -10.593 5.271 1.00 98.12 84 ILE A CA 1
ATOM 675 C C . ILE A 1 84 ? 1.724 -9.076 5.429 1.00 98.12 84 ILE A C 1
ATOM 677 O O . ILE A 1 84 ? 1.642 -8.539 6.535 1.00 98.12 84 ILE A O 1
ATOM 681 N N . TYR A 1 85 ? 1.767 -8.380 4.298 1.00 98.38 85 TYR A N 1
ATOM 682 C CA . TYR A 1 85 ? 1.569 -6.941 4.241 1.00 98.38 85 TYR A CA 1
ATOM 683 C C . TYR A 1 85 ? 0.077 -6.635 4.212 1.00 98.38 85 TYR A C 1
ATOM 685 O O . TYR A 1 85 ? -0.682 -7.157 3.389 1.00 98.38 85 TYR A O 1
ATOM 693 N N . THR A 1 86 ? -0.344 -5.772 5.123 1.00 98.62 86 THR A N 1
ATOM 694 C CA . THR A 1 86 ? -1.737 -5.386 5.331 1.00 98.62 86 THR A CA 1
ATOM 695 C C . THR A 1 86 ? -1.933 -3.909 5.015 1.00 98.62 86 THR A C 1
ATOM 697 O O . THR A 1 86 ? -0.995 -3.121 5.038 1.00 98.62 86 THR A O 1
ATOM 700 N N . CYS A 1 87 ? -3.162 -3.504 4.717 1.00 98.50 87 CYS A N 1
ATOM 701 C CA . CYS A 1 87 ? -3.518 -2.096 4.607 1.00 98.50 87 CYS A CA 1
ATOM 702 C C . CYS A 1 87 ? -3.354 -1.416 5.974 1.00 98.50 87 CYS A C 1
ATOM 704 O O . CYS A 1 87 ? -4.065 -1.772 6.916 1.00 98.50 87 CYS A O 1
ATOM 706 N N . VAL A 1 88 ? -2.506 -0.387 6.072 1.00 98.38 88 VAL A N 1
ATOM 707 C CA . VAL A 1 88 ? -2.279 0.347 7.335 1.00 98.38 88 VAL A CA 1
ATOM 708 C C . VAL A 1 88 ? -3.563 0.989 7.885 1.00 98.38 88 VAL A C 1
ATOM 710 O O . VAL A 1 88 ? -3.732 1.192 9.089 1.00 98.38 88 VAL A O 1
ATOM 713 N N . VAL A 1 89 ? -4.521 1.287 7.001 1.00 98.19 89 VAL A N 1
ATOM 714 C CA . VAL A 1 89 ? -5.794 1.906 7.372 1.00 98.19 89 VAL A CA 1
ATOM 715 C C . VAL A 1 89 ? -6.756 0.877 7.958 1.00 98.19 89 VAL A C 1
ATOM 717 O O . VAL A 1 89 ? -7.254 1.088 9.054 1.00 98.19 89 VAL A O 1
ATOM 720 N N . CYS A 1 90 ? -7.054 -0.221 7.266 1.00 97.88 90 CYS A N 1
ATOM 721 C CA . CYS A 1 90 ? -8.148 -1.116 7.670 1.00 97.88 90 CYS A CA 1
ATOM 722 C C . CYS A 1 90 ? -7.720 -2.526 8.103 1.00 97.88 90 CYS A C 1
ATOM 724 O O . CYS A 1 90 ? -8.589 -3.346 8.424 1.00 97.88 90 CYS A O 1
ATOM 726 N N . GLY A 1 91 ? -6.417 -2.819 8.060 1.00 97.62 91 GLY A N 1
ATOM 727 C CA . GLY A 1 91 ? -5.825 -4.110 8.415 1.00 97.62 91 GLY A CA 1
ATOM 728 C C . GLY A 1 91 ? -6.080 -5.239 7.413 1.00 97.62 91 GLY A C 1
ATOM 729 O O . GLY A 1 91 ? -5.764 -6.387 7.704 1.00 97.62 91 GLY A O 1
ATOM 730 N N . ALA A 1 92 ? -6.677 -4.963 6.248 1.00 98.06 92 ALA A N 1
ATOM 731 C CA . ALA A 1 92 ? -6.955 -5.998 5.252 1.00 98.06 92 ALA A CA 1
ATOM 732 C C . ALA A 1 92 ? -5.652 -6.568 4.655 1.00 98.06 92 ALA A C 1
ATOM 734 O O . ALA A 1 92 ? -4.763 -5.777 4.340 1.00 98.06 92 ALA A O 1
ATOM 735 N N . PRO A 1 93 ? -5.529 -7.892 4.458 1.00 98.19 93 PRO A N 1
ATOM 736 C CA . PRO A 1 93 ? -4.346 -8.498 3.850 1.00 98.19 93 PRO A CA 1
ATOM 737 C C . PRO A 1 93 ? -4.257 -8.161 2.356 1.00 98.19 93 PRO A C 1
ATOM 739 O O . PRO A 1 93 ? -5.225 -8.333 1.609 1.00 98.19 93 PRO A O 1
ATOM 742 N N . LEU A 1 94 ? -3.087 -7.684 1.926 1.00 98.25 94 LEU A N 1
ATOM 743 C CA . LEU A 1 94 ? -2.845 -7.209 0.563 1.00 98.25 94 LEU A CA 1
ATOM 744 C C . LEU A 1 94 ? -1.822 -8.078 -0.172 1.00 98.25 94 LEU A C 1
ATOM 746 O O . LEU A 1 94 ? -2.144 -8.614 -1.229 1.00 98.25 94 LEU A O 1
ATOM 750 N N . PHE A 1 95 ? -0.627 -8.256 0.401 1.00 98.31 95 PHE A N 1
ATOM 751 C CA . PHE A 1 95 ? 0.504 -8.926 -0.257 1.00 98.31 95 PHE A CA 1
ATOM 752 C C . PHE A 1 95 ? 1.188 -9.931 0.674 1.00 98.31 95 PHE A C 1
ATOM 754 O O . PHE A 1 95 ? 1.189 -9.753 1.893 1.00 98.31 95 PHE A O 1
ATOM 761 N N . LYS A 1 96 ? 1.797 -10.975 0.104 1.00 97.88 96 LYS A N 1
ATOM 762 C CA . LYS A 1 96 ? 2.654 -11.925 0.836 1.00 97.88 96 LYS A CA 1
ATOM 763 C C . LYS A 1 96 ? 4.124 -11.551 0.663 1.00 97.88 96 LYS A C 1
ATOM 765 O O . LYS A 1 96 ? 4.504 -11.109 -0.423 1.00 97.88 96 LYS A O 1
ATOM 770 N N . SER A 1 97 ? 4.960 -11.796 1.671 1.00 97.62 97 SER A N 1
ATOM 771 C CA . SER A 1 97 ? 6.421 -11.633 1.562 1.00 97.62 97 SER A CA 1
ATOM 772 C C . SER A 1 97 ? 7.018 -12.414 0.386 1.00 97.62 97 SER A C 1
ATOM 774 O O . SER A 1 97 ? 7.840 -11.872 -0.340 1.00 97.62 97 SER A O 1
ATOM 776 N N . GLU A 1 98 ? 6.516 -13.621 0.113 1.00 97.12 98 GLU A N 1
ATOM 777 C CA . GLU A 1 98 ? 6.915 -14.486 -1.015 1.00 97.12 98 GLU A CA 1
ATOM 778 C C . GLU A 1 98 ? 6.753 -13.828 -2.396 1.00 97.12 98 GLU A C 1
ATOM 780 O O . GLU A 1 98 ? 7.411 -14.203 -3.369 1.00 97.12 98 GLU A O 1
ATOM 785 N N . THR A 1 99 ? 5.842 -12.858 -2.494 1.00 97.44 99 THR A N 1
ATOM 786 C CA . THR A 1 99 ? 5.563 -12.129 -3.738 1.00 97.44 99 THR A CA 1
ATOM 787 C C . THR A 1 99 ? 6.377 -10.846 -3.863 1.00 97.44 99 THR A C 1
ATOM 789 O O . THR A 1 99 ? 6.357 -10.199 -4.911 1.00 97.44 99 THR A O 1
ATOM 792 N N . LYS A 1 100 ? 7.083 -10.459 -2.794 1.00 97.81 100 LYS A N 1
ATOM 793 C CA . LYS A 1 100 ? 7.921 -9.267 -2.758 1.00 97.81 100 LYS A CA 1
ATOM 794 C C . LYS A 1 100 ? 9.215 -9.520 -3.518 1.00 97.81 100 LYS A C 1
ATOM 796 O O . LYS A 1 100 ? 9.837 -10.569 -3.384 1.00 97.81 100 LYS A O 1
ATOM 801 N N . PHE A 1 101 ? 9.657 -8.528 -4.275 1.00 97.56 101 PHE A N 1
ATOM 802 C CA . PHE A 1 101 ? 10.940 -8.562 -4.962 1.00 97.56 101 PHE A CA 1
ATOM 803 C C . PHE A 1 101 ? 11.585 -7.177 -4.973 1.00 97.56 101 PHE A C 1
ATOM 805 O O . PHE A 1 101 ? 10.918 -6.160 -4.772 1.00 97.56 101 PHE A O 1
ATOM 812 N N . ASP A 1 102 ? 12.896 -7.143 -5.189 1.00 96.12 102 ASP A N 1
ATOM 813 C CA . ASP A 1 102 ? 13.629 -5.897 -5.382 1.00 96.12 102 ASP A CA 1
ATOM 814 C C . ASP A 1 102 ? 13.559 -5.492 -6.859 1.00 96.12 102 ASP A C 1
ATOM 816 O O . ASP A 1 102 ? 14.039 -6.209 -7.738 1.00 96.12 102 ASP A O 1
ATOM 820 N N . SER A 1 103 ? 12.907 -4.363 -7.130 1.00 95.25 103 SER A N 1
ATOM 821 C CA . SER A 1 103 ? 12.784 -3.787 -8.471 1.00 95.25 103 SER A CA 1
ATOM 822 C C . SER A 1 103 ? 13.780 -2.658 -8.736 1.00 95.25 103 SER A C 1
ATOM 824 O O . SER A 1 103 ? 13.808 -2.134 -9.847 1.00 95.25 103 SER A O 1
ATOM 826 N N . GLY A 1 104 ? 14.531 -2.210 -7.723 1.00 95.19 104 GLY A N 1
ATOM 827 C CA . GLY A 1 104 ? 15.340 -0.993 -7.794 1.00 95.19 104 GLY A CA 1
ATOM 828 C C . GLY A 1 104 ? 14.535 0.306 -7.938 1.00 95.19 104 GLY A C 1
ATOM 829 O O . GLY A 1 104 ? 15.124 1.360 -8.168 1.00 95.19 104 GLY A O 1
ATOM 830 N N . SER A 1 105 ? 13.201 0.267 -7.818 1.00 93.31 105 SER A N 1
ATOM 831 C CA . SER A 1 105 ? 12.351 1.450 -8.038 1.00 93.31 105 SER A CA 1
ATOM 832 C C . SER A 1 105 ? 12.387 2.460 -6.889 1.00 93.31 105 SER A C 1
ATOM 834 O O . SER A 1 105 ? 12.067 3.625 -7.099 1.00 93.31 105 SER A O 1
ATOM 836 N N . GLY A 1 106 ? 12.775 2.026 -5.688 1.00 95.75 106 GLY A N 1
ATOM 837 C CA . GLY A 1 106 ? 12.761 2.841 -4.472 1.00 95.75 106 GLY A CA 1
ATOM 838 C C . GLY A 1 106 ? 11.488 2.729 -3.637 1.00 95.75 106 GLY A C 1
ATOM 839 O O . GLY A 1 106 ? 11.382 3.421 -2.628 1.00 95.75 106 GLY A O 1
ATOM 840 N N . TRP A 1 107 ? 10.564 1.839 -4.008 1.00 98.06 107 TRP A N 1
ATOM 841 C CA . TRP A 1 107 ? 9.386 1.493 -3.212 1.00 98.06 107 TRP A CA 1
ATOM 842 C C . TRP A 1 107 ? 9.186 -0.029 -3.144 1.00 98.06 107 TRP A C 1
ATOM 844 O O . TRP A 1 107 ? 9.602 -0.749 -4.062 1.00 98.06 107 TRP A O 1
ATOM 854 N N . PRO A 1 108 ? 8.515 -0.537 -2.092 1.00 97.94 108 PRO A N 1
ATOM 855 C CA . PRO A 1 108 ? 8.081 -1.928 -2.019 1.00 97.94 108 PRO A CA 1
ATOM 856 C C . PRO A 1 108 ? 7.421 -2.403 -3.318 1.00 97.94 108 PRO A C 1
ATOM 858 O O . PRO A 1 108 ? 6.508 -1.765 -3.845 1.00 97.94 108 PRO A O 1
ATOM 861 N N . SER A 1 109 ? 7.898 -3.531 -3.843 1.00 98.25 109 SER A N 1
ATOM 862 C CA . SER A 1 109 ? 7.428 -4.098 -5.106 1.00 98.25 109 SER A CA 1
ATOM 863 C C . SER A 1 109 ? 6.981 -5.540 -4.922 1.00 98.25 109 SER A C 1
ATOM 865 O O . SER A 1 109 ? 7.715 -6.352 -4.362 1.00 98.25 109 SER A O 1
ATOM 867 N N . PHE A 1 110 ? 5.782 -5.851 -5.409 1.00 98.50 110 PHE A N 1
ATOM 868 C CA . PHE A 1 110 ? 5.186 -7.186 -5.342 1.00 98.50 110 PHE A CA 1
ATOM 869 C C . PHE A 1 110 ? 4.729 -7.626 -6.728 1.00 98.50 110 PHE A C 1
ATOM 871 O O . PHE A 1 110 ? 4.298 -6.785 -7.516 1.00 98.50 110 PHE A O 1
ATOM 878 N N . TYR A 1 111 ? 4.823 -8.918 -7.047 1.00 97.94 111 TYR A N 1
ATOM 879 C CA . TYR A 1 111 ? 4.352 -9.427 -8.341 1.00 97.94 111 TYR A CA 1
ATOM 880 C C . TYR A 1 111 ? 2.936 -10.014 -8.299 1.00 97.94 111 TYR A C 1
ATOM 882 O O . TYR A 1 111 ? 2.331 -10.197 -9.355 1.00 97.94 111 TYR A O 1
ATOM 890 N N . ASP A 1 112 ? 2.388 -10.286 -7.112 1.00 97.44 112 ASP A N 1
ATOM 891 C CA . ASP A 1 112 ? 1.059 -10.882 -6.947 1.00 97.44 112 ASP A CA 1
ATOM 892 C C . ASP A 1 112 ? 0.388 -10.453 -5.628 1.00 97.44 112 ASP A C 1
ATOM 894 O O . ASP A 1 112 ? 1.040 -9.908 -4.736 1.00 97.44 112 ASP A O 1
ATOM 898 N N . LEU A 1 113 ? -0.923 -10.675 -5.518 1.00 97.25 113 LEU A N 1
ATOM 899 C CA . LEU A 1 113 ? -1.760 -10.323 -4.367 1.00 97.25 113 LEU A CA 1
ATOM 900 C C . LEU A 1 113 ? -2.019 -11.535 -3.459 1.00 97.25 113 LEU A C 1
ATOM 902 O O . LEU A 1 113 ? -1.903 -12.686 -3.865 1.00 97.25 113 LEU A O 1
ATOM 906 N N . VAL A 1 114 ? -2.451 -11.295 -2.214 1.00 96.56 114 VAL A N 1
ATOM 907 C CA . VAL A 1 114 ? -2.975 -12.375 -1.347 1.00 96.56 114 VAL A CA 1
ATOM 908 C C . VAL A 1 114 ? -4.279 -12.946 -1.916 1.00 96.56 114 VAL A C 1
ATOM 910 O O . VAL A 1 114 ? -4.516 -14.149 -1.816 1.00 96.56 114 VAL A O 1
ATOM 913 N N . LYS A 1 115 ? -5.129 -12.073 -2.471 1.00 95.69 115 LYS A N 1
ATOM 914 C CA . LYS A 1 115 ? -6.368 -12.388 -3.197 1.00 95.69 115 LYS A CA 1
ATOM 915 C C . LYS A 1 115 ? -6.544 -11.371 -4.318 1.00 95.69 115 LYS A C 1
ATOM 917 O O . LYS A 1 115 ? -6.211 -10.201 -4.122 1.00 95.69 115 LYS A O 1
ATOM 922 N N . GLU A 1 116 ? -7.111 -11.787 -5.445 1.00 92.94 116 GLU A N 1
ATOM 923 C CA . GLU A 1 116 ? -7.338 -10.904 -6.598 1.00 92.94 116 GLU A CA 1
ATOM 924 C C . GLU A 1 116 ? -8.203 -9.688 -6.228 1.00 92.94 116 GLU A C 1
ATOM 926 O O . GLU A 1 116 ? -7.95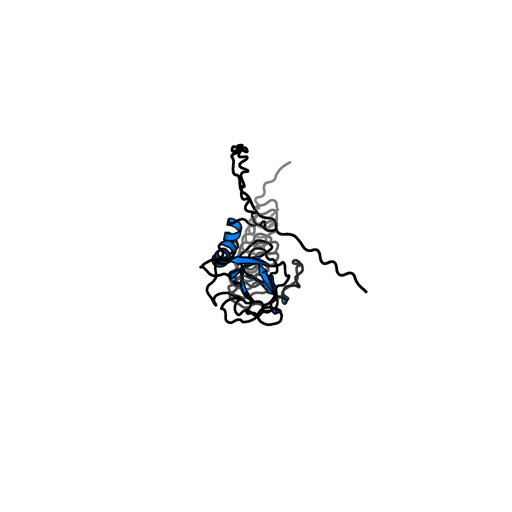9 -8.575 -6.688 1.00 92.94 116 GLU A O 1
ATOM 931 N N . GLU A 1 117 ? -9.157 -9.858 -5.310 1.00 93.69 117 GLU A N 1
ATOM 932 C CA . GLU A 1 117 ? -10.070 -8.801 -4.876 1.00 93.69 117 GLU A CA 1
ATOM 933 C C . GLU A 1 117 ? -9.509 -7.921 -3.751 1.00 93.69 117 GLU A C 1
ATOM 935 O O . GLU A 1 117 ? -10.201 -7.013 -3.285 1.00 93.69 117 GLU A O 1
ATOM 940 N N . SER A 1 118 ? -8.282 -8.151 -3.268 1.00 95.06 118 SER A N 1
ATOM 941 C CA . SER A 1 118 ? -7.685 -7.339 -2.192 1.00 95.06 118 SER A CA 1
ATOM 942 C C . SER A 1 118 ? -7.431 -5.886 -2.620 1.00 95.06 118 SER A C 1
ATOM 944 O O . SER A 1 118 ? -7.429 -4.975 -1.782 1.00 95.06 118 SER A O 1
ATOM 946 N N . VAL A 1 119 ? -7.243 -5.649 -3.921 1.00 96.94 119 VAL A N 1
ATOM 947 C CA . VAL A 1 119 ? -6.886 -4.345 -4.489 1.00 96.94 119 VAL A CA 1
ATOM 948 C C . VAL A 1 119 ? -7.874 -3.960 -5.586 1.00 96.94 119 VAL A C 1
ATOM 950 O O . VAL A 1 119 ? -8.228 -4.751 -6.449 1.00 96.94 119 VAL A O 1
ATOM 953 N N . THR A 1 120 ? -8.322 -2.708 -5.564 1.00 96.31 120 THR A N 1
ATOM 954 C CA . THR A 1 120 ? -9.057 -2.084 -6.663 1.00 96.31 120 THR A CA 1
ATOM 955 C C . THR A 1 120 ? -8.100 -1.296 -7.539 1.00 96.31 120 THR A C 1
ATOM 957 O O . THR A 1 120 ? -7.355 -0.437 -7.063 1.00 96.31 120 THR A O 1
ATOM 960 N N . VAL A 1 121 ? -8.185 -1.569 -8.833 1.00 95.62 121 VAL A N 1
ATOM 961 C CA . VAL A 1 121 ? -7.385 -0.948 -9.881 1.00 95.62 121 VAL A CA 1
ATOM 962 C C . VAL A 1 121 ? -8.208 0.155 -10.555 1.00 95.62 121 VAL A C 1
ATOM 964 O O . VAL A 1 121 ? -9.419 0.009 -10.734 1.00 95.62 121 VAL A O 1
ATOM 967 N N . THR A 1 122 ? -7.622 1.314 -10.851 1.00 93.38 122 THR A N 1
ATOM 968 C CA . THR A 1 122 ? -8.324 2.439 -11.500 1.00 93.38 122 THR A CA 1
ATOM 969 C C . THR A 1 122 ? -7.367 3.223 -12.392 1.00 93.38 122 THR A C 1
ATOM 971 O O . THR A 1 122 ? -6.228 3.458 -12.006 1.00 93.38 122 THR A O 1
ATOM 974 N N . ASP A 1 123 ? -7.821 3.640 -13.573 1.00 91.56 123 ASP A N 1
ATOM 975 C CA . ASP A 1 123 ? -7.017 4.478 -14.464 1.00 91.56 123 ASP A CA 1
ATOM 976 C C . ASP A 1 123 ? -6.751 5.860 -13.846 1.00 91.56 123 ASP A C 1
ATOM 978 O O . ASP A 1 123 ? -7.669 6.561 -13.411 1.00 91.56 123 ASP A O 1
ATOM 982 N N . ASP A 1 124 ? -5.482 6.252 -13.835 1.00 87.06 124 ASP A N 1
ATOM 983 C CA . ASP A 1 124 ? -4.966 7.527 -13.354 1.00 87.06 124 ASP A CA 1
ATOM 984 C C . ASP A 1 124 ? -4.331 8.287 -14.525 1.00 87.06 124 ASP A C 1
ATOM 986 O O . ASP A 1 124 ? -3.314 7.870 -15.076 1.00 87.06 124 ASP A O 1
ATOM 990 N N . PHE A 1 125 ? -4.947 9.408 -14.905 1.00 87.12 125 PHE A N 1
ATOM 991 C CA . PHE A 1 125 ? -4.486 10.293 -15.984 1.00 87.12 125 PHE A CA 1
ATOM 992 C C . PHE A 1 125 ? -3.770 11.552 -15.461 1.00 87.12 125 PHE A C 1
ATOM 994 O O . PHE A 1 125 ? -3.617 12.541 -16.186 1.00 87.12 125 PHE A O 1
ATOM 1001 N N . ALA A 1 126 ? -3.383 11.571 -14.181 1.00 80.19 126 ALA A N 1
ATOM 1002 C CA . ALA A 1 126 ? -2.685 12.705 -13.595 1.00 80.19 126 ALA A CA 1
ATOM 1003 C C . ALA A 1 126 ? -1.339 12.970 -14.294 1.00 80.19 126 ALA A C 1
ATOM 1005 O O . ALA A 1 126 ? -0.673 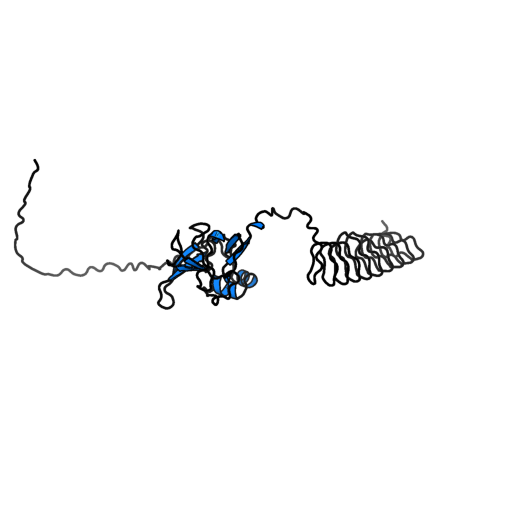12.067 -14.802 1.00 80.19 126 ALA A O 1
ATOM 1006 N N . TYR A 1 127 ? -0.926 14.241 -14.302 1.00 76.62 127 TYR A N 1
ATOM 1007 C CA . TYR A 1 127 ? 0.352 14.696 -14.870 1.00 76.62 127 TYR A CA 1
ATOM 1008 C C . TYR A 1 127 ? 0.559 14.375 -16.363 1.00 76.62 127 TYR A C 1
ATOM 1010 O O . TYR A 1 127 ? 1.691 14.364 -16.838 1.00 76.62 127 TYR A O 1
ATOM 1018 N N . GLY A 1 128 ? -0.519 14.126 -17.117 1.00 83.75 128 GLY A N 1
ATOM 1019 C CA . GLY A 1 128 ? -0.442 13.822 -18.551 1.00 83.75 128 GLY A CA 1
ATOM 1020 C C . GLY A 1 128 ? 0.103 12.427 -18.867 1.00 83.75 128 GLY A C 1
ATOM 1021 O O . GLY A 1 128 ? 0.452 12.160 -20.014 1.00 83.75 128 GLY A O 1
ATOM 1022 N N . MET A 1 129 ? 0.179 11.544 -17.870 1.00 85.19 129 MET A N 1
ATOM 1023 C CA . MET A 1 129 ? 0.585 10.148 -18.026 1.00 85.19 129 MET A CA 1
ATOM 1024 C C . MET A 1 129 ? -0.620 9.238 -17.804 1.00 85.19 129 MET A C 1
ATOM 1026 O O . MET A 1 129 ? -1.456 9.533 -16.957 1.00 85.19 129 MET A O 1
ATOM 1030 N N . HIS A 1 130 ? -0.697 8.119 -18.526 1.00 89.44 130 HIS A N 1
ATOM 1031 C CA . HIS A 1 130 ? -1.627 7.038 -18.193 1.00 89.44 130 HIS A CA 1
ATOM 1032 C C . HIS A 1 130 ? -0.921 6.073 -17.246 1.00 89.44 130 HIS A C 1
ATOM 1034 O O . HIS A 1 130 ? 0.067 5.435 -17.606 1.00 89.44 130 HIS A O 1
ATOM 1040 N N . ARG A 1 131 ? -1.400 6.022 -16.008 1.00 91.38 131 ARG A N 1
ATOM 1041 C CA . ARG A 1 131 ? -0.958 5.090 -14.976 1.00 91.38 131 ARG A CA 1
ATOM 1042 C C . ARG A 1 131 ? -2.162 4.335 -14.453 1.00 91.38 131 ARG A C 1
ATOM 1044 O O . ARG A 1 131 ? -3.306 4.732 -14.648 1.00 91.38 131 ARG A O 1
ATOM 1051 N N . VAL A 1 132 ? -1.892 3.257 -13.741 1.00 95.25 132 VAL A N 1
ATOM 1052 C CA . VAL A 1 132 ? -2.929 2.419 -13.162 1.00 95.25 132 VAL A CA 1
ATOM 1053 C C . VAL A 1 132 ? -2.798 2.495 -11.642 1.00 95.25 132 VAL A C 1
ATOM 1055 O O . VAL A 1 132 ? -1.885 1.912 -11.063 1.00 95.25 132 VAL A O 1
ATOM 1058 N N . GLU A 1 133 ? -3.660 3.278 -10.992 1.00 96.38 133 GLU A N 1
ATOM 1059 C CA . GLU A 1 133 ? -3.700 3.435 -9.535 1.00 96.38 133 GLU A CA 1
ATOM 1060 C C . GLU A 1 133 ? -4.205 2.150 -8.870 1.00 96.38 133 GLU A C 1
ATOM 1062 O O . GLU A 1 133 ? -5.158 1.512 -9.324 1.00 96.38 133 GLU A O 1
ATOM 1067 N N . THR A 1 134 ? -3.592 1.809 -7.740 1.00 97.81 134 THR A N 1
ATOM 1068 C CA . THR A 1 134 ? -4.009 0.723 -6.855 1.00 97.81 134 THR A CA 1
ATOM 1069 C C . THR A 1 134 ? -4.496 1.287 -5.524 1.00 97.81 134 THR A C 1
ATOM 1071 O O . THR A 1 134 ? -3.853 2.128 -4.892 1.00 97.81 134 THR A O 1
ATOM 1074 N N . SER A 1 135 ? -5.664 0.819 -5.094 1.00 97.88 135 SER A N 1
ATOM 1075 C CA . SER A 1 135 ? -6.329 1.237 -3.859 1.00 97.88 135 SER A CA 1
ATOM 1076 C C . SER A 1 135 ? -6.856 0.020 -3.101 1.00 97.88 135 SER A C 1
ATOM 1078 O O . SER A 1 135 ? -7.168 -1.006 -3.702 1.00 97.88 135 SER A O 1
ATOM 1080 N N . CYS A 1 136 ? -6.944 0.090 -1.773 1.00 98.12 136 CYS A N 1
ATOM 1081 C CA . CYS A 1 136 ? -7.469 -1.020 -0.977 1.00 98.12 136 CYS A CA 1
ATOM 1082 C C . CYS A 1 136 ? -8.959 -1.227 -1.273 1.00 98.12 136 CYS A C 1
ATOM 1084 O O . CYS A 1 136 ? -9.750 -0.298 -1.120 1.00 98.12 136 CYS A O 1
ATOM 1086 N N . SER A 1 137 ? -9.369 -2.451 -1.614 1.00 97.19 137 SER A N 1
ATOM 1087 C CA . SER A 1 137 ? -10.776 -2.741 -1.927 1.00 97.19 137 SER A CA 1
ATOM 1088 C C . SER A 1 137 ? -11.717 -2.629 -0.723 1.00 97.19 137 SER A C 1
ATOM 1090 O O . SER A 1 137 ? -12.926 -2.486 -0.888 1.00 97.19 137 SER A O 1
ATOM 1092 N N . GLN A 1 138 ? -11.178 -2.693 0.498 1.00 97.62 138 GLN A N 1
ATOM 1093 C CA . GLN A 1 138 ? -11.966 -2.692 1.730 1.00 97.62 138 GLN A CA 1
ATOM 1094 C C . GLN A 1 138 ? -12.280 -1.289 2.246 1.00 97.62 138 GLN A C 1
ATOM 1096 O O . GLN A 1 138 ? -13.369 -1.077 2.767 1.00 97.62 138 GLN A O 1
ATOM 1101 N N . CYS A 1 139 ? -11.354 -0.336 2.135 1.00 97.25 139 CYS A N 1
ATOM 1102 C CA . CYS A 1 139 ? -11.541 1.021 2.670 1.00 97.25 139 CYS A CA 1
ATOM 1103 C C . CYS A 1 139 ? -11.218 2.148 1.685 1.00 97.25 139 CYS A C 1
ATOM 1105 O O . CYS A 1 139 ? -11.373 3.316 2.030 1.00 97.25 139 CYS A O 1
ATOM 1107 N N . GLY A 1 140 ? -10.742 1.822 0.482 1.00 96.75 140 GLY A N 1
ATOM 1108 C CA . GLY A 1 140 ? -10.408 2.805 -0.543 1.00 96.75 140 GLY A CA 1
ATOM 1109 C C . GLY A 1 140 ? -9.104 3.564 -0.340 1.00 96.75 140 GLY A C 1
ATOM 1110 O O . GLY A 1 140 ? -8.859 4.511 -1.083 1.00 96.75 140 GLY A O 1
ATOM 1111 N N . SER A 1 141 ? -8.271 3.187 0.636 1.00 97.62 141 SER A N 1
ATOM 1112 C CA . SER A 1 141 ? -6.981 3.848 0.857 1.00 97.62 141 SER A CA 1
ATOM 1113 C C . SER A 1 141 ? -6.092 3.736 -0.380 1.00 97.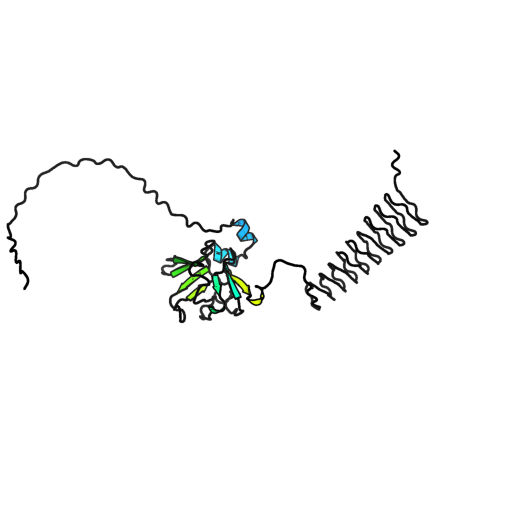62 141 SER A C 1
ATOM 1115 O O . SER A 1 141 ? -5.938 2.635 -0.918 1.00 97.62 141 SER A O 1
ATOM 1117 N N . HIS A 1 142 ? -5.464 4.836 -0.785 1.00 98.06 142 HIS A N 1
ATOM 1118 C CA . HIS A 1 142 ? -4.450 4.816 -1.835 1.00 98.06 142 HIS A CA 1
ATOM 1119 C C . HIS A 1 142 ? -3.240 3.974 -1.402 1.00 98.06 142 HIS A C 1
ATOM 1121 O O . HIS A 1 142 ? -2.808 4.057 -0.249 1.00 98.06 142 HIS A O 1
ATOM 1127 N N . LEU A 1 143 ? -2.727 3.148 -2.318 1.00 98.25 143 LEU A N 1
ATOM 1128 C CA . LEU A 1 143 ? -1.583 2.264 -2.079 1.00 98.25 143 LEU A CA 1
ATOM 1129 C C . LEU A 1 143 ? -0.390 2.652 -2.960 1.00 98.25 143 LEU A C 1
ATOM 1131 O O . LEU A 1 143 ? 0.721 2.842 -2.464 1.00 98.25 143 LEU A O 1
ATOM 1135 N N . GLY A 1 144 ? -0.615 2.789 -4.266 1.00 97.31 144 GLY A N 1
ATOM 1136 C CA . GLY A 1 144 ? 0.426 3.089 -5.248 1.00 97.31 144 GLY A CA 1
ATOM 1137 C C . GLY A 1 144 ? -0.053 2.804 -6.665 1.00 97.31 144 GLY A C 1
ATOM 1138 O O . GLY A 1 144 ? -1.211 3.076 -6.991 1.00 97.31 144 GLY A O 1
ATOM 1139 N N . HIS A 1 145 ? 0.788 2.186 -7.495 1.00 97.06 145 HIS A N 1
ATOM 1140 C CA . HIS A 1 145 ? 0.488 1.936 -8.910 1.00 97.06 145 HIS A CA 1
ATOM 1141 C C . HIS A 1 145 ? 0.853 0.519 -9.363 1.00 97.06 145 HIS A C 1
ATOM 1143 O O . HIS A 1 145 ? 1.749 -0.123 -8.816 1.00 97.06 145 HIS A O 1
ATOM 1149 N N . LEU A 1 146 ? 0.148 0.047 -10.388 1.00 97.12 146 LEU A N 1
ATOM 1150 C CA . LEU A 1 146 ? 0.389 -1.215 -11.079 1.00 97.12 146 LEU A CA 1
ATOM 1151 C C . LEU A 1 146 ? 1.108 -0.957 -12.408 1.00 97.12 146 LEU A C 1
ATOM 1153 O O . LEU A 1 146 ? 0.707 -0.084 -13.178 1.00 97.12 146 LEU A O 1
ATOM 1157 N N . PHE A 1 147 ? 2.139 -1.751 -12.676 1.00 96.44 147 PHE A N 1
ATOM 1158 C CA . PHE A 1 147 ? 2.917 -1.740 -13.911 1.00 96.44 147 PHE A CA 1
ATOM 1159 C C . PHE A 1 147 ? 3.016 -3.147 -14.518 1.00 96.44 147 PHE A C 1
ATOM 1161 O O . PHE A 1 147 ? 2.897 -4.152 -13.813 1.00 96.44 147 PHE A O 1
ATOM 1168 N N . ASP A 1 148 ? 3.278 -3.207 -15.824 1.00 96.19 148 ASP A N 1
ATOM 1169 C CA . ASP A 1 148 ? 3.377 -4.444 -16.618 1.00 96.19 148 ASP A CA 1
ATOM 1170 C C . ASP A 1 148 ? 4.835 -4.878 -16.876 1.00 96.19 148 ASP A C 1
ATOM 1172 O O . ASP A 1 148 ? 5.136 -5.572 -17.844 1.00 96.19 148 ASP A O 1
ATOM 1176 N N . ASP A 1 149 ? 5.758 -4.436 -16.020 1.00 96.56 149 ASP A N 1
ATOM 1177 C CA . ASP A 1 149 ? 7.204 -4.677 -16.094 1.00 96.56 149 ASP A CA 1
ATOM 1178 C C . ASP A 1 149 ? 7.708 -5.593 -14.961 1.00 96.56 149 ASP A C 1
ATOM 1180 O O . ASP A 1 149 ? 8.871 -5.540 -14.557 1.00 96.56 149 ASP A O 1
ATOM 1184 N N . GLY A 1 150 ? 6.817 -6.421 -14.412 1.00 95.81 150 GLY A N 1
ATOM 1185 C CA . GLY A 1 150 ? 7.143 -7.339 -13.327 1.00 95.81 150 GLY A CA 1
ATOM 1186 C C . GLY A 1 150 ? 7.811 -8.641 -13.780 1.00 95.81 150 GLY A C 1
ATOM 1187 O O . GLY A 1 150 ? 7.836 -8.970 -14.969 1.00 95.81 150 GLY A O 1
ATOM 1188 N N . PRO A 1 151 ? 8.332 -9.434 -12.829 1.00 96.56 151 PRO A N 1
ATOM 1189 C CA . PRO A 1 151 ? 8.900 -10.743 -13.115 1.00 96.56 151 PRO A CA 1
ATOM 1190 C C . PRO A 1 151 ? 7.816 -11.777 -13.464 1.00 96.56 151 PRO A C 1
ATOM 1192 O O . PRO A 1 151 ? 6.623 -11.597 -13.210 1.00 96.56 151 PRO A O 1
ATOM 1195 N N . ARG A 1 152 ? 8.241 -12.924 -14.010 1.00 94.56 152 ARG A N 1
ATOM 1196 C CA . ARG A 1 152 ? 7.393 -14.130 -14.046 1.00 94.56 152 ARG A CA 1
ATOM 1197 C C . ARG A 1 152 ? 7.028 -14.544 -12.608 1.00 94.56 152 ARG A C 1
ATOM 1199 O O . ARG A 1 152 ? 7.867 -14.376 -11.727 1.00 94.56 152 ARG A O 1
ATOM 1206 N N . PRO A 1 153 ? 5.842 -15.136 -12.373 1.00 95.00 153 PRO A N 1
ATOM 1207 C CA . PRO A 1 153 ? 4.901 -15.669 -13.366 1.00 95.00 153 PRO A CA 1
ATOM 1208 C C . PRO A 1 153 ? 3.879 -14.662 -13.912 1.00 95.00 153 PRO A C 1
ATOM 1210 O O . PRO A 1 153 ? 3.369 -14.878 -15.006 1.00 95.00 153 PRO A O 1
ATOM 1213 N N . THR A 1 154 ? 3.589 -13.576 -13.194 1.00 96.50 154 THR A N 1
ATOM 1214 C CA . THR A 1 154 ? 2.478 -12.666 -13.528 1.00 96.50 154 THR A CA 1
ATOM 1215 C C . THR A 1 154 ? 2.851 -11.600 -14.557 1.00 96.50 154 THR A C 1
ATOM 1217 O O . THR A 1 154 ? 1.982 -11.111 -15.276 1.00 96.50 154 THR A O 1
ATOM 1220 N N . GLY A 1 155 ? 4.129 -11.206 -14.623 1.00 96.75 155 GLY A N 1
ATOM 1221 C CA . GLY A 1 155 ? 4.573 -10.052 -15.409 1.00 96.75 155 GLY A CA 1
ATOM 1222 C C . GLY A 1 155 ? 4.103 -8.709 -14.836 1.00 96.75 155 GLY A C 1
ATOM 1223 O O . GLY A 1 155 ? 4.226 -7.682 -15.497 1.00 96.75 155 GLY A O 1
ATOM 1224 N N . LYS A 1 156 ? 3.535 -8.699 -13.625 1.00 97.50 156 LYS A N 1
ATOM 1225 C CA . LYS A 1 156 ? 2.978 -7.507 -12.983 1.00 97.50 156 LYS A CA 1
ATOM 1226 C C . LYS A 1 156 ? 3.890 -7.014 -11.875 1.00 97.50 156 LYS A C 1
ATOM 1228 O O . LYS A 1 156 ? 4.511 -7.809 -11.175 1.00 97.50 156 LYS A O 1
ATOM 1233 N N . ARG A 1 157 ? 3.949 -5.699 -11.696 1.00 98.12 157 ARG A N 1
ATOM 1234 C CA . ARG A 1 157 ? 4.632 -5.053 -10.579 1.00 98.12 157 ARG A CA 1
ATOM 1235 C C . ARG A 1 157 ? 3.681 -4.092 -9.888 1.00 98.12 157 ARG A C 1
ATOM 1237 O O . ARG A 1 157 ? 3.364 -3.021 -10.398 1.00 98.12 157 ARG A O 1
ATOM 1244 N N . TYR A 1 158 ? 3.266 -4.474 -8.694 1.00 98.25 158 TYR A N 1
ATOM 1245 C CA . TYR A 1 158 ? 2.588 -3.611 -7.743 1.00 98.25 158 TYR A CA 1
ATOM 1246 C C . TYR A 1 158 ? 3.648 -2.786 -7.018 1.00 98.25 158 TYR A C 1
ATOM 1248 O O . TYR A 1 158 ? 4.361 -3.304 -6.161 1.00 98.25 158 TYR A O 1
ATOM 1256 N N . CYS A 1 159 ? 3.779 -1.519 -7.400 1.00 97.88 159 CYS A N 1
ATOM 1257 C CA . CYS A 1 159 ? 4.695 -0.553 -6.804 1.00 97.88 159 CYS A CA 1
ATOM 1258 C C . CYS A 1 159 ? 3.945 0.229 -5.726 1.00 97.88 159 CYS A C 1
ATOM 1260 O O . CYS A 1 159 ? 3.115 1.087 -6.038 1.00 97.88 159 CYS A O 1
ATOM 1262 N N . ILE A 1 160 ? 4.198 -0.099 -4.462 1.00 98.44 160 ILE A N 1
ATOM 1263 C CA . ILE A 1 160 ? 3.346 0.295 -3.339 1.00 98.44 160 ILE A CA 1
ATOM 1264 C C . ILE A 1 160 ? 4.131 1.153 -2.359 1.00 98.44 160 ILE A C 1
ATOM 1266 O O . ILE A 1 160 ? 5.243 0.804 -1.980 1.00 98.44 160 ILE A O 1
ATOM 1270 N N . ASN A 1 161 ? 3.535 2.251 -1.897 1.00 98.50 161 ASN A N 1
ATOM 1271 C CA . ASN A 1 161 ? 4.132 3.077 -0.853 1.00 98.50 161 ASN A CA 1
ATOM 1272 C C . ASN A 1 161 ? 4.230 2.278 0.452 1.00 98.50 161 ASN A C 1
ATOM 1274 O O . ASN A 1 161 ? 3.224 1.749 0.934 1.00 98.50 161 ASN A O 1
ATOM 1278 N N . SER A 1 162 ? 5.399 2.265 1.086 1.00 98.25 162 SER A N 1
ATOM 1279 C CA . SER A 1 162 ? 5.593 1.664 2.404 1.00 98.25 162 SER A CA 1
ATOM 1280 C C . SER A 1 162 ? 4.659 2.274 3.445 1.00 98.25 162 SER A C 1
ATOM 1282 O O . SER A 1 162 ? 4.080 1.542 4.240 1.00 98.25 162 SER A O 1
ATOM 1284 N N . ALA A 1 163 ? 4.446 3.592 3.411 1.00 98.19 163 ALA A N 1
ATOM 1285 C CA . ALA A 1 163 ? 3.528 4.291 4.308 1.00 98.19 163 ALA A CA 1
ATOM 1286 C C . ALA A 1 163 ? 2.043 3.912 4.119 1.00 98.19 163 ALA A C 1
ATOM 1288 O O . ALA A 1 163 ? 1.192 4.365 4.880 1.00 98.19 163 ALA A O 1
ATOM 1289 N N . SER A 1 164 ? 1.696 3.092 3.125 1.00 98.31 164 SER A N 1
ATOM 1290 C CA . SER A 1 164 ? 0.341 2.540 2.972 1.00 98.31 164 SER A CA 1
ATOM 1291 C C . SER A 1 164 ? 0.179 1.137 3.577 1.00 98.31 164 SER A C 1
ATOM 1293 O O . SER A 1 164 ? -0.941 0.617 3.660 1.00 98.31 164 SER A O 1
ATOM 1295 N N . LEU A 1 165 ? 1.282 0.533 4.028 1.00 98.44 165 LEU A N 1
ATOM 1296 C CA . LEU A 1 165 ? 1.348 -0.845 4.493 1.00 98.44 165 LEU A CA 1
ATOM 1297 C C . LEU A 1 165 ? 1.558 -0.916 6.010 1.00 98.44 165 LEU A C 1
ATOM 1299 O O . LEU A 1 165 ? 2.223 -0.076 6.608 1.00 98.44 165 LEU A O 1
ATOM 1303 N N . GLY A 1 166 ? 0.983 -1.942 6.624 1.00 97.69 166 GLY A N 1
ATOM 1304 C CA . GLY A 1 166 ? 1.448 -2.524 7.879 1.00 97.69 166 GLY A CA 1
ATOM 1305 C C . GLY A 1 166 ? 1.946 -3.946 7.624 1.00 97.69 166 GLY A C 1
ATOM 1306 O O . GLY A 1 166 ? 1.708 -4.501 6.548 1.00 97.69 166 GLY A O 1
ATOM 1307 N N . PHE A 1 167 ? 2.595 -4.567 8.603 1.00 97.88 167 PHE A N 1
ATOM 1308 C CA . PHE A 1 167 ? 3.156 -5.910 8.456 1.00 97.88 167 PHE A CA 1
ATOM 1309 C C . PHE A 1 167 ? 2.740 -6.835 9.604 1.00 97.88 167 PHE A C 1
ATOM 1311 O O . PHE A 1 167 ? 2.701 -6.428 10.763 1.00 97.88 167 PHE A O 1
ATOM 1318 N N . GLN A 1 168 ? 2.416 -8.082 9.269 1.00 96.88 168 GLN A N 1
ATOM 1319 C CA . GLN A 1 168 ? 2.154 -9.164 10.215 1.00 96.88 168 GLN A CA 1
ATOM 1320 C C . GLN A 1 168 ? 3.163 -10.280 9.958 1.00 96.88 168 GLN A C 1
ATOM 1322 O O . GLN A 1 168 ? 3.117 -10.913 8.902 1.00 96.88 168 GLN A O 1
ATOM 1327 N N . SER A 1 169 ? 4.070 -10.518 10.906 1.00 95.19 169 SER A N 1
ATOM 1328 C CA . SER A 1 169 ? 5.090 -11.558 10.761 1.00 95.19 169 SER A CA 1
ATOM 1329 C C . SER A 1 169 ? 4.473 -12.956 10.832 1.00 95.19 169 SER A C 1
ATOM 1331 O O . SER A 1 169 ? 3.551 -13.214 11.609 1.00 95.19 169 SER A O 1
ATOM 1333 N N . ALA A 1 170 ? 5.003 -13.890 10.040 1.00 86.56 170 ALA A N 1
ATOM 1334 C CA . ALA A 1 170 ? 4.525 -15.273 10.007 1.00 86.56 170 ALA A CA 1
ATOM 1335 C C . ALA A 1 170 ? 4.678 -15.978 11.371 1.00 86.56 170 ALA A C 1
ATOM 1337 O O . ALA A 1 170 ? 3.835 -16.786 11.754 1.00 86.56 170 ALA A O 1
ATOM 1338 N N . SER A 1 171 ? 5.708 -15.612 12.142 1.00 73.19 171 SER A N 1
ATOM 1339 C CA . SER A 1 171 ? 5.968 -16.158 13.483 1.00 73.19 171 SER A CA 1
ATOM 1340 C C . SER A 1 171 ? 4.953 -15.685 14.541 1.00 73.19 171 SER A C 1
ATOM 1342 O O . SER A 1 171 ? 4.761 -16.342 15.561 1.00 73.19 171 SER A O 1
ATOM 1344 N N . ALA A 1 172 ? 4.246 -14.574 14.297 1.00 59.25 172 ALA A N 1
ATOM 1345 C CA . ALA A 1 172 ? 3.263 -14.023 15.231 1.00 59.25 172 ALA A CA 1
ATOM 1346 C C . ALA A 1 172 ? 1.842 -14.599 15.063 1.00 59.25 172 ALA A C 1
ATOM 1348 O O . ALA A 1 172 ? 0.977 -14.317 15.889 1.00 59.25 172 ALA A O 1
ATOM 1349 N N . SER A 1 173 ? 1.574 -15.434 14.049 1.00 45.50 173 SER A N 1
ATOM 1350 C CA . SER A 1 173 ? 0.223 -15.971 13.779 1.00 45.50 173 SER A CA 1
ATOM 1351 C C . SER A 1 173 ? -0.163 -17.195 14.638 1.00 45.50 173 SER A C 1
ATOM 1353 O O . SER A 1 173 ? -1.070 -17.947 14.278 1.00 45.50 173 SER A O 1
ATOM 1355 N N . GLY A 1 174 ? 0.509 -17.386 15.778 1.00 43.47 174 GLY A N 1
ATOM 1356 C CA . GLY A 1 174 ? 0.213 -18.407 16.789 1.00 43.47 174 GLY A CA 1
ATOM 1357 C C . GLY A 1 174 ? -0.334 -17.867 18.117 1.00 43.47 174 GLY A C 1
ATOM 1358 O O . GLY A 1 174 ? -0.457 -18.639 19.064 1.00 43.47 174 GLY A O 1
ATOM 1359 N N . SER A 1 175 ? -0.659 -16.575 18.235 1.00 33.91 175 SER A N 1
ATOM 1360 C CA . SER A 1 175 ? -1.234 -16.018 19.465 1.00 33.91 175 SER A CA 1
ATOM 1361 C C . SER A 1 175 ? -2.766 -15.967 19.414 1.00 33.91 175 SER A C 1
ATOM 1363 O O . SER A 1 175 ? -3.399 -15.016 18.960 1.00 33.91 175 SER A O 1
ATOM 1365 N N . THR A 1 176 ? -3.368 -17.029 19.949 1.00 35.72 176 THR A N 1
ATOM 1366 C CA . THR A 1 176 ? -4.637 -17.016 20.699 1.00 35.72 176 THR A CA 1
ATOM 1367 C C . THR A 1 176 ? -4.757 -15.721 21.542 1.00 35.72 176 THR A C 1
ATOM 1369 O O . THR A 1 176 ? -3.722 -15.223 21.999 1.00 35.72 176 THR A O 1
ATOM 1372 N N . PRO A 1 177 ? -5.967 -15.151 21.782 1.00 45.69 177 PRO A N 1
ATOM 1373 C CA . PRO A 1 177 ? -6.155 -14.028 22.720 1.00 45.69 177 PRO A CA 1
ATOM 1374 C C . PRO A 1 177 ? -5.420 -14.299 24.037 1.00 45.69 177 PRO A C 1
ATOM 1376 O O . PRO A 1 177 ? -5.271 -15.474 24.368 1.00 45.69 177 PRO A O 1
ATOM 1379 N N . PRO A 1 178 ? -4.963 -13.270 24.780 1.00 42.00 178 PRO A N 1
ATOM 1380 C CA . PRO A 1 178 ? -3.999 -13.441 25.859 1.00 42.00 178 PRO A CA 1
ATOM 1381 C C . PRO A 1 178 ? -4.589 -14.298 26.983 1.00 42.00 178 PRO A C 1
ATOM 1383 O O . PRO A 1 178 ? -5.175 -13.807 27.942 1.00 42.00 178 PRO A O 1
ATOM 1386 N N . SER A 1 179 ? -4.417 -15.608 26.851 1.00 36.19 179 SER A N 1
ATOM 1387 C CA . SER A 1 179 ? -4.305 -16.537 27.949 1.00 36.19 179 SER A CA 1
ATOM 1388 C C . SER A 1 179 ? -2.966 -16.229 28.593 1.00 36.19 179 SER A C 1
ATOM 1390 O O . SER A 1 179 ? -1.913 -16.407 27.982 1.00 36.19 179 SER A O 1
ATOM 1392 N N . THR A 1 180 ? -3.050 -15.690 29.801 1.00 45.88 180 THR A N 1
ATOM 1393 C CA . THR A 1 180 ? -1.983 -15.557 30.787 1.00 45.88 180 THR A CA 1
ATOM 1394 C C . THR A 1 180 ? -0.991 -16.718 30.659 1.00 45.88 180 THR A C 1
ATOM 1396 O O . THR A 1 180 ? -1.356 -17.868 30.891 1.00 45.88 180 THR A O 1
ATOM 1399 N N . GLY A 1 181 ? 0.236 -16.426 30.231 1.00 37.38 181 GLY A N 1
ATOM 1400 C CA . GLY A 1 181 ? 1.278 -17.426 30.021 1.00 37.38 181 GLY A CA 1
ATOM 1401 C C . GLY A 1 181 ? 2.655 -16.780 30.085 1.00 37.38 181 GLY A C 1
ATOM 1402 O O . GLY A 1 181 ? 2.994 -15.944 29.252 1.00 37.38 181 GLY A O 1
ATOM 1403 N N . ASP A 1 182 ? 3.389 -17.146 31.129 1.00 46.28 182 ASP A N 1
ATOM 1404 C CA . ASP A 1 182 ? 4.687 -16.647 31.565 1.00 46.28 182 ASP A CA 1
ATOM 1405 C C . ASP A 1 182 ? 5.748 -16.496 30.465 1.00 46.28 182 ASP A C 1
ATOM 1407 O O . ASP A 1 182 ? 6.156 -17.458 29.816 1.00 46.28 182 ASP A O 1
ATOM 1411 N N . GLY A 1 183 ? 6.271 -15.275 30.334 1.00 39.50 183 GLY A N 1
ATOM 1412 C CA . GLY A 1 183 ? 7.525 -14.981 29.647 1.00 39.50 183 GLY A CA 1
ATOM 1413 C C . GLY A 1 183 ? 8.576 -14.543 30.661 1.00 39.50 183 GLY A C 1
ATOM 1414 O O . GLY A 1 183 ? 8.725 -13.355 30.937 1.00 39.50 183 GLY A O 1
ATOM 1415 N N . THR A 1 184 ? 9.299 -15.496 31.247 1.00 41.94 184 THR A N 1
ATOM 1416 C CA . THR A 1 184 ? 10.444 -15.229 32.128 1.00 41.94 184 THR A CA 1
ATOM 1417 C C . THR A 1 184 ? 11.652 -14.828 31.274 1.00 41.94 184 THR A C 1
ATOM 1419 O O . THR A 1 184 ? 12.474 -15.662 30.909 1.00 41.94 184 THR A O 1
ATOM 1422 N N . GLY A 1 185 ? 11.747 -13.548 30.908 1.00 43.50 185 GLY A N 1
ATOM 1423 C CA . GLY A 1 185 ? 12.912 -12.974 30.229 1.00 43.50 185 GLY A CA 1
ATOM 1424 C C . GLY A 1 185 ? 13.661 -12.014 31.149 1.00 43.50 185 GLY A C 1
ATOM 1425 O O . GLY A 1 185 ? 13.163 -10.933 31.444 1.00 43.50 185 GLY A O 1
ATOM 1426 N N . ALA A 1 186 ? 14.852 -12.397 31.612 1.00 43.91 186 ALA A N 1
ATOM 1427 C CA . ALA A 1 186 ? 15.745 -11.504 32.348 1.00 43.91 186 ALA A CA 1
ATOM 1428 C C . ALA A 1 186 ? 16.398 -10.520 31.362 1.00 43.91 186 ALA A C 1
ATOM 1430 O O . ALA A 1 186 ? 17.318 -10.880 30.628 1.00 43.91 186 ALA A O 1
ATOM 1431 N N . GLY A 1 187 ? 15.885 -9.291 31.303 1.00 45.81 187 GLY A N 1
ATOM 1432 C CA . GLY A 1 187 ? 16.422 -8.223 30.461 1.00 45.81 187 GLY A CA 1
ATOM 1433 C C . GLY A 1 187 ? 17.225 -7.218 31.282 1.00 45.81 187 GLY A C 1
ATOM 1434 O O . GLY A 1 187 ? 16.650 -6.460 32.059 1.00 45.81 187 GLY A O 1
ATOM 1435 N N . THR A 1 188 ? 18.543 -7.172 31.086 1.00 46.88 188 THR A N 1
ATOM 1436 C CA . THR A 1 188 ? 19.420 -6.131 31.648 1.00 46.88 188 THR A CA 1
ATOM 1437 C C . THR A 1 188 ? 19.629 -5.050 30.585 1.00 46.88 188 THR A C 1
ATOM 1439 O O . THR A 1 188 ? 20.507 -5.174 29.734 1.00 46.88 188 THR A O 1
ATOM 1442 N N . GLY A 1 189 ? 18.798 -4.005 30.577 1.00 48.31 189 GLY A N 1
ATOM 1443 C CA . GLY A 1 189 ? 18.897 -2.915 29.601 1.00 48.31 189 GLY A CA 1
ATOM 1444 C C . GLY A 1 189 ? 18.198 -1.625 30.055 1.00 48.31 189 GLY A C 1
ATOM 1445 O O . GLY A 1 189 ? 17.378 -1.665 30.968 1.00 48.31 189 GLY A O 1
ATOM 1446 N N . PRO A 1 190 ? 18.501 -0.465 29.442 1.00 45.66 190 PRO A N 1
ATOM 1447 C CA . PRO A 1 190 ? 17.966 0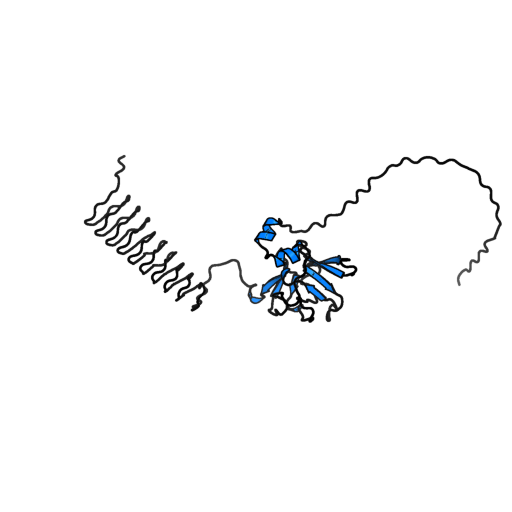.844 29.843 1.00 45.66 190 PRO A CA 1
ATOM 1448 C C . PRO A 1 190 ? 16.501 1.105 29.414 1.00 45.66 190 PRO A C 1
ATOM 1450 O O . PRO A 1 190 ? 16.053 2.248 29.434 1.00 45.66 190 PRO A O 1
ATOM 1453 N N . GLY A 1 191 ? 15.745 0.068 29.037 1.00 53.38 191 GLY A N 1
ATOM 1454 C CA . GLY A 1 191 ? 14.328 0.140 28.660 1.00 53.38 191 GLY A CA 1
ATOM 1455 C C . GLY A 1 191 ? 13.457 -0.705 29.591 1.00 53.38 191 GLY A C 1
ATOM 1456 O O . GLY A 1 191 ? 13.953 -1.640 30.214 1.00 53.38 191 GLY A O 1
ATOM 1457 N N . GLY A 1 192 ? 12.171 -0.360 29.708 1.00 53.84 192 GLY A N 1
ATOM 1458 C CA . GLY A 1 192 ? 11.251 -1.055 30.610 1.00 53.84 192 GLY A CA 1
ATOM 1459 C C . GLY A 1 192 ? 11.167 -2.554 30.309 1.00 53.84 192 GLY A C 1
ATOM 1460 O O . GLY A 1 192 ? 10.945 -2.940 29.162 1.00 53.84 192 GLY A O 1
ATOM 1461 N N . ALA A 1 193 ? 11.372 -3.388 31.328 1.00 57.56 193 ALA A N 1
ATOM 1462 C CA . ALA A 1 193 ? 11.417 -4.841 31.183 1.00 57.56 193 ALA A CA 1
ATOM 1463 C C . ALA A 1 193 ? 10.070 -5.472 31.556 1.00 57.56 193 ALA A C 1
ATOM 1465 O O . ALA A 1 193 ? 9.465 -5.101 32.558 1.00 57.56 193 ALA A O 1
ATOM 1466 N N . VAL A 1 194 ? 9.615 -6.456 30.782 1.00 57.34 194 VAL A N 1
ATOM 1467 C CA . VAL A 1 194 ? 8.568 -7.401 31.200 1.00 57.34 194 VAL A CA 1
ATOM 1468 C C . VAL A 1 194 ? 9.276 -8.662 31.711 1.00 57.34 194 VAL A C 1
ATOM 1470 O O . VAL A 1 194 ? 9.950 -9.340 30.943 1.00 57.34 194 VAL A O 1
ATOM 1473 N N . GLY A 1 195 ? 9.219 -8.923 33.019 1.00 63.59 195 GLY A N 1
ATOM 1474 C CA . GLY A 1 195 ? 9.999 -9.957 33.711 1.00 63.59 195 GLY A CA 1
ATOM 1475 C C . GLY A 1 195 ? 10.843 -9.422 34.877 1.00 63.59 195 GLY A C 1
ATOM 1476 O O . GLY A 1 195 ? 10.689 -8.277 35.303 1.00 63.59 195 GLY A O 1
ATOM 1477 N N . ALA A 1 196 ? 11.726 -10.270 35.424 1.00 57.59 196 ALA A N 1
ATOM 1478 C CA . ALA A 1 196 ? 12.667 -9.857 36.464 1.00 57.59 196 ALA A CA 1
ATOM 1479 C C . ALA A 1 196 ? 13.689 -8.865 35.881 1.00 57.59 196 ALA A C 1
ATOM 1481 O O . ALA A 1 196 ? 14.419 -9.209 34.949 1.00 57.59 196 ALA A O 1
ATOM 1482 N N . GLY A 1 197 ? 13.728 -7.643 36.407 1.00 60.31 197 GLY A N 1
ATOM 1483 C CA . GLY A 1 197 ? 14.539 -6.552 35.868 1.00 60.31 197 GLY A CA 1
ATOM 1484 C C . GLY A 1 197 ? 15.409 -5.902 36.937 1.00 60.31 197 GLY A C 1
ATOM 1485 O O . GLY A 1 197 ? 14.930 -5.590 38.026 1.00 60.31 197 GLY A O 1
ATOM 1486 N N . ALA A 1 198 ? 16.684 -5.671 36.615 1.00 56.09 198 ALA A N 1
ATOM 1487 C CA . ALA A 1 198 ? 17.609 -4.912 37.449 1.00 56.09 198 ALA A CA 1
ATOM 1488 C C . ALA A 1 198 ? 18.140 -3.701 36.671 1.00 56.09 198 ALA A C 1
ATOM 1490 O O . ALA A 1 198 ? 18.768 -3.866 35.624 1.00 56.09 198 ALA A O 1
ATOM 1491 N N . GLY A 1 199 ? 17.889 -2.483 37.159 1.00 62.38 199 GLY A N 1
ATOM 1492 C CA . GLY A 1 199 ? 18.354 -1.269 36.485 1.00 62.38 199 GLY A CA 1
ATOM 1493 C C . GLY A 1 199 ? 17.555 0.002 36.795 1.00 62.38 199 GLY A C 1
ATOM 1494 O O . GLY A 1 199 ? 16.652 -0.009 37.630 1.00 62.38 199 GLY A O 1
ATOM 1495 N N . PRO A 1 200 ? 17.896 1.127 36.139 1.00 60.28 200 PRO A N 1
ATOM 1496 C CA . PRO A 1 200 ? 17.213 2.409 36.327 1.00 60.28 200 PRO A CA 1
ATOM 1497 C C . PRO A 1 200 ? 15.837 2.499 35.640 1.00 60.28 200 PRO A C 1
ATOM 1499 O O . PRO A 1 200 ? 15.115 3.466 35.867 1.00 60.28 200 PRO A O 1
ATOM 1502 N N . GLY A 1 201 ? 15.477 1.524 34.797 1.00 68.25 201 GLY A N 1
ATOM 1503 C CA . GLY A 1 201 ? 14.178 1.445 34.121 1.00 68.25 201 GLY A CA 1
ATOM 1504 C C . GLY A 1 201 ? 13.097 0.774 34.973 1.00 68.25 201 GLY A C 1
ATOM 1505 O O . GLY A 1 201 ? 13.398 0.073 35.935 1.00 68.25 201 GLY A O 1
ATOM 1506 N N . GLY A 1 202 ? 11.827 0.989 34.620 1.00 64.62 202 GLY A N 1
ATOM 1507 C CA . GLY A 1 202 ? 10.710 0.312 35.281 1.00 64.62 202 GLY A CA 1
ATOM 1508 C C . GLY A 1 202 ? 10.556 -1.149 34.844 1.00 64.62 202 GLY A C 1
ATOM 1509 O O . GLY A 1 202 ? 10.885 -1.490 33.709 1.00 64.62 202 GLY A O 1
ATOM 1510 N N . ALA A 1 203 ? 10.044 -2.011 35.720 1.00 68.88 203 ALA A N 1
ATOM 1511 C CA . ALA A 1 203 ? 9.819 -3.429 35.427 1.00 68.88 203 ALA A CA 1
ATOM 1512 C C . ALA A 1 203 ? 8.344 -3.815 35.599 1.00 68.88 203 ALA A C 1
ATOM 1514 O O . ALA A 1 203 ? 7.670 -3.317 36.493 1.00 68.88 203 ALA A O 1
ATOM 1515 N N . VAL A 1 204 ? 7.839 -4.730 34.777 1.00 72.25 204 VAL A N 1
ATOM 1516 C CA . VAL A 1 204 ? 6.564 -5.430 34.977 1.00 72.25 204 VAL A CA 1
ATOM 1517 C C . VAL A 1 204 ? 6.920 -6.858 35.386 1.00 72.25 204 VAL A C 1
ATOM 1519 O O . VAL A 1 204 ? 7.217 -7.690 34.535 1.00 72.25 204 VAL A O 1
ATOM 1522 N N . GLY A 1 205 ? 7.000 -7.112 36.693 1.00 69.00 205 GLY A N 1
ATOM 1523 C CA . GLY A 1 205 ? 7.627 -8.294 37.292 1.00 69.00 205 GLY A CA 1
ATOM 1524 C C . GLY A 1 205 ? 8.447 -7.943 38.540 1.00 69.00 205 GLY A C 1
ATOM 1525 O O . GLY A 1 205 ? 8.267 -6.877 39.127 1.00 69.00 205 GLY A O 1
ATOM 1526 N N . ALA A 1 206 ? 9.340 -8.845 38.966 1.00 69.69 206 ALA A N 1
ATOM 1527 C CA . ALA A 1 206 ? 10.250 -8.590 40.085 1.00 69.69 206 ALA A CA 1
ATOM 1528 C C . ALA A 1 206 ? 11.293 -7.518 39.708 1.00 69.69 206 ALA A C 1
ATOM 1530 O O . ALA A 1 206 ? 12.112 -7.743 38.820 1.00 69.69 206 ALA A O 1
ATOM 1531 N N . GLY A 1 207 ? 11.275 -6.357 40.358 1.00 65.25 207 GLY A N 1
ATOM 1532 C CA . GLY A 1 207 ? 12.178 -5.244 40.051 1.00 65.25 207 GLY A CA 1
ATOM 1533 C C . GLY A 1 207 ? 13.214 -4.996 41.145 1.00 65.25 207 GLY A C 1
ATOM 1534 O O . GLY A 1 207 ? 12.859 -4.933 42.320 1.00 65.25 207 GLY A O 1
ATOM 1535 N N . ALA A 1 208 ? 14.480 -4.800 40.770 1.00 66.44 208 ALA A N 1
ATOM 1536 C CA . ALA A 1 208 ? 15.544 -4.362 41.674 1.00 66.44 208 ALA A CA 1
ATOM 1537 C C . ALA A 1 208 ? 16.231 -3.090 41.147 1.00 66.44 208 ALA A C 1
ATOM 1539 O O . ALA A 1 208 ? 16.850 -3.104 40.083 1.00 66.44 208 ALA A O 1
ATOM 1540 N N . GLY A 1 209 ? 16.157 -1.983 41.888 1.00 67.31 209 GLY A N 1
ATOM 1541 C CA . GLY A 1 209 ? 16.821 -0.734 41.499 1.00 67.31 209 GLY A CA 1
ATOM 1542 C C . GLY A 1 209 ? 16.015 0.537 41.776 1.00 67.31 209 GLY A C 1
ATOM 1543 O O . GLY A 1 209 ? 15.019 0.502 42.495 1.00 67.31 209 GLY A O 1
ATOM 1544 N N . PRO A 1 210 ? 16.467 1.690 41.249 1.00 68.31 210 PRO A N 1
ATOM 1545 C CA . PRO A 1 210 ? 15.798 2.971 41.458 1.00 68.31 210 PRO A CA 1
ATOM 1546 C C . PRO A 1 210 ? 14.542 3.181 40.591 1.00 68.31 210 PRO A C 1
ATOM 1548 O O . PRO A 1 210 ? 13.820 4.148 40.820 1.00 68.31 210 PRO A O 1
ATOM 1551 N N . GLY A 1 211 ? 14.268 2.303 39.619 1.00 73.19 211 GLY A N 1
ATOM 1552 C CA . GLY A 1 211 ? 13.038 2.314 38.821 1.00 73.19 211 GLY A CA 1
ATOM 1553 C C . GLY A 1 211 ? 11.830 1.711 39.553 1.00 73.19 211 GLY A C 1
ATOM 1554 O O . GLY A 1 211 ? 11.982 0.974 40.524 1.00 73.19 211 GLY A O 1
ATOM 1555 N N . GLY A 1 212 ? 10.615 2.033 39.097 1.00 70.62 212 GLY A N 1
ATOM 1556 C CA . GLY A 1 212 ? 9.377 1.469 39.651 1.00 70.62 212 GLY A CA 1
ATOM 1557 C C . GLY A 1 212 ? 9.061 0.066 39.121 1.00 70.62 212 GLY A C 1
ATOM 1558 O O . GLY A 1 212 ? 9.396 -0.257 37.984 1.00 70.62 212 GLY A O 1
ATOM 1559 N N . ALA A 1 213 ? 8.387 -0.760 39.919 1.00 70.94 213 ALA A N 1
ATOM 1560 C CA . ALA A 1 213 ? 7.998 -2.119 39.544 1.00 70.94 213 ALA A CA 1
ATOM 1561 C C . ALA A 1 213 ? 6.473 -2.306 39.567 1.00 70.94 213 ALA A C 1
ATOM 1563 O O . ALA A 1 213 ? 5.793 -1.840 40.477 1.00 70.94 213 ALA A O 1
ATOM 1564 N N . VAL A 1 214 ? 5.927 -3.035 38.596 1.00 75.31 214 VAL A N 1
ATOM 1565 C CA . VAL A 1 214 ? 4.572 -3.592 38.632 1.00 75.31 214 VAL A CA 1
ATOM 1566 C C . VAL A 1 214 ? 4.706 -5.071 39.009 1.00 75.31 214 VAL A C 1
ATOM 1568 O O . VAL A 1 214 ? 4.859 -5.923 38.136 1.00 75.31 214 VAL A O 1
ATOM 1571 N N . GLY A 1 215 ? 4.773 -5.367 40.310 1.00 71.19 215 GLY A N 1
ATOM 1572 C CA . GLY A 1 215 ? 5.171 -6.666 40.867 1.00 71.19 215 GLY A CA 1
ATOM 1573 C C . GLY A 1 215 ? 5.915 -6.528 42.203 1.00 71.19 215 GLY A C 1
ATOM 1574 O O . GLY A 1 215 ? 5.812 -5.499 42.866 1.00 71.19 215 GLY A O 1
ATOM 1575 N N . ALA A 1 216 ? 6.655 -7.563 42.617 1.00 71.31 216 ALA A N 1
ATOM 1576 C CA . ALA A 1 216 ? 7.549 -7.473 43.777 1.00 71.31 216 ALA A CA 1
ATOM 1577 C C . ALA A 1 216 ? 8.704 -6.500 43.483 1.00 71.31 216 ALA A C 1
ATOM 1579 O O . ALA A 1 216 ? 9.259 -6.521 42.387 1.00 71.31 216 ALA A O 1
ATOM 1580 N N . GLY A 1 217 ? 9.076 -5.654 44.439 1.00 66.19 217 GLY A N 1
ATOM 1581 C CA . GLY A 1 217 ? 10.074 -4.606 44.212 1.00 66.19 217 GLY A CA 1
ATOM 1582 C C . GLY A 1 217 ? 11.052 -4.479 45.370 1.00 66.19 217 GLY A C 1
ATOM 1583 O O . GLY A 1 217 ? 10.640 -4.483 46.528 1.00 66.19 217 GLY A O 1
ATOM 1584 N N . THR A 1 218 ? 12.341 -4.332 45.065 1.00 66.69 218 THR A N 1
ATOM 1585 C CA . THR A 1 218 ? 13.387 -4.059 46.057 1.00 66.69 218 THR A CA 1
ATOM 1586 C C . THR A 1 218 ? 14.212 -2.849 45.624 1.00 66.69 218 THR A C 1
ATOM 1588 O O . THR A 1 218 ? 14.913 -2.890 44.612 1.00 66.69 218 THR A O 1
ATOM 1591 N N . GLY A 1 219 ? 14.143 -1.750 46.377 1.00 66.88 219 GLY A N 1
ATOM 1592 C CA . GLY A 1 219 ? 14.870 -0.520 46.047 1.00 66.88 219 GLY A CA 1
ATOM 1593 C C . GLY A 1 219 ? 14.136 0.768 46.429 1.00 66.88 219 GLY A C 1
ATOM 1594 O O . GLY A 1 219 ? 13.096 0.724 47.083 1.00 66.88 219 GLY A O 1
ATOM 1595 N N . PRO A 1 220 ? 14.687 1.939 46.064 1.00 67.56 220 PRO A N 1
ATOM 1596 C CA . PRO A 1 220 ? 14.063 3.229 46.353 1.00 67.56 220 PRO A CA 1
ATOM 1597 C C . PRO A 1 220 ? 12.887 3.588 45.426 1.00 67.56 220 PRO A C 1
ATOM 1599 O O . PRO A 1 220 ? 12.204 4.575 45.691 1.00 67.56 220 PRO A O 1
ATOM 1602 N N . GLY A 1 221 ? 12.636 2.816 44.362 1.00 70.50 221 GLY A N 1
ATOM 1603 C CA . GLY A 1 221 ? 11.469 2.976 43.488 1.00 70.50 221 GLY A CA 1
ATOM 1604 C C . GLY A 1 221 ? 10.168 2.436 44.100 1.00 70.50 221 GLY A C 1
ATOM 1605 O O . GLY A 1 221 ? 10.187 1.671 45.062 1.00 70.50 221 GLY A O 1
ATOM 1606 N N . GLY A 1 222 ? 9.021 2.848 43.551 1.00 67.75 222 GLY A N 1
ATOM 1607 C CA . GLY A 1 222 ? 7.704 2.379 44.000 1.00 67.75 222 GLY A CA 1
ATOM 1608 C C . GLY A 1 222 ? 7.297 1.034 43.390 1.00 67.75 222 GLY A C 1
ATOM 1609 O O . GLY A 1 222 ? 7.687 0.725 42.264 1.00 67.75 222 GLY A O 1
ATOM 1610 N N . ALA A 1 223 ? 6.486 0.257 44.109 1.00 66.75 223 ALA A N 1
ATOM 1611 C CA . ALA A 1 223 ? 5.955 -1.029 43.651 1.00 66.75 223 ALA A CA 1
ATOM 1612 C C . ALA A 1 223 ? 4.418 -1.014 43.570 1.00 66.75 223 ALA A C 1
ATOM 1614 O O . ALA A 1 223 ? 3.748 -0.535 44.486 1.00 66.75 223 ALA A O 1
ATOM 1615 N N . VAL A 1 224 ? 3.848 -1.555 42.490 1.00 71.25 224 VAL A N 1
ATOM 1616 C CA . VAL A 1 224 ? 2.395 -1.662 42.274 1.00 71.25 224 VAL A CA 1
ATOM 1617 C C . VAL A 1 224 ? 2.021 -3.115 41.982 1.00 71.25 224 VAL A C 1
ATOM 1619 O O . VAL A 1 224 ? 2.454 -3.673 40.979 1.00 71.25 224 VAL A O 1
ATOM 1622 N N . GLY A 1 225 ? 1.207 -3.750 42.828 1.00 68.69 225 GLY A N 1
ATOM 1623 C CA . GLY A 1 225 ? 0.727 -5.119 42.601 1.00 68.69 225 GLY A CA 1
ATOM 1624 C C . GLY A 1 225 ? 0.609 -5.970 43.866 1.00 68.69 225 GLY A C 1
ATOM 1625 O O . GLY A 1 225 ? 0.759 -5.492 44.982 1.00 68.69 225 GLY A O 1
ATOM 1626 N N . ALA A 1 226 ? 0.327 -7.264 43.699 1.00 62.72 226 ALA A N 1
ATOM 1627 C CA . ALA A 1 226 ? 0.162 -8.206 44.814 1.00 62.72 226 ALA A CA 1
ATOM 1628 C C . ALA A 1 226 ? 1.486 -8.620 45.502 1.00 62.72 226 ALA A C 1
ATOM 1630 O O . ALA A 1 226 ? 1.461 -9.375 46.471 1.00 62.72 226 ALA A O 1
ATOM 1631 N N . GLY A 1 227 ? 2.638 -8.166 44.995 1.00 59.34 227 GLY A N 1
ATOM 1632 C CA . GLY A 1 227 ? 3.963 -8.506 45.521 1.00 59.34 227 GLY A CA 1
ATOM 1633 C C . GLY A 1 227 ? 4.380 -7.656 46.726 1.00 59.34 227 GLY A C 1
ATOM 1634 O O . GLY A 1 227 ? 3.888 -6.548 46.916 1.00 59.34 227 GLY A O 1
ATOM 1635 N N . ALA A 1 228 ? 5.311 -8.171 47.533 1.00 58.00 228 ALA A N 1
ATOM 1636 C CA . ALA A 1 228 ? 5.920 -7.424 48.633 1.00 58.00 228 ALA A CA 1
ATOM 1637 C C . ALA A 1 228 ? 6.909 -6.372 48.098 1.00 58.00 228 ALA A C 1
ATOM 1639 O O . ALA A 1 228 ? 7.718 -6.662 47.212 1.00 58.00 228 ALA A O 1
ATOM 1640 N N . GLY A 1 229 ? 6.840 -5.156 48.641 1.00 57.12 229 GLY A N 1
ATOM 1641 C CA . GLY A 1 229 ? 7.801 -4.084 48.380 1.00 57.12 229 GLY A CA 1
ATOM 1642 C C . GLY A 1 229 ? 8.754 -3.930 49.561 1.00 57.12 229 GLY A C 1
ATOM 1643 O O . GLY A 1 229 ? 8.293 -3.764 50.691 1.00 57.12 229 GLY A O 1
ATOM 1644 N N . THR A 1 230 ? 10.063 -3.984 49.319 1.00 58.53 230 THR A N 1
ATOM 1645 C CA . THR A 1 230 ? 11.097 -3.779 50.343 1.00 58.53 230 THR A CA 1
ATOM 1646 C C . THR A 1 230 ? 11.995 -2.599 49.979 1.00 58.53 230 THR A C 1
ATOM 1648 O O . THR A 1 230 ? 12.773 -2.648 49.026 1.00 58.53 230 THR A O 1
ATOM 1651 N N . GLY A 1 231 ? 11.901 -1.504 50.735 1.00 62.78 231 GLY A N 1
ATOM 1652 C CA . GLY A 1 231 ? 12.714 -0.312 50.484 1.00 62.78 231 GLY A CA 1
ATOM 1653 C C . GLY A 1 231 ? 12.086 0.997 50.964 1.00 62.78 231 GLY A C 1
ATOM 1654 O O . GLY A 1 231 ? 11.022 0.989 51.579 1.00 62.78 231 GLY A O 1
ATOM 1655 N N . PRO A 1 232 ? 12.756 2.137 50.724 1.00 62.72 232 PRO A N 1
ATOM 1656 C CA . PRO A 1 232 ? 12.238 3.454 51.092 1.00 62.72 232 PRO A CA 1
ATOM 1657 C C . PRO A 1 232 ? 11.151 3.990 50.141 1.00 62.72 232 PRO A C 1
ATOM 1659 O O . PRO A 1 232 ? 10.573 5.034 50.430 1.00 62.72 232 PRO A O 1
ATOM 1662 N N . GLY A 1 233 ? 10.869 3.305 49.025 1.00 64.31 233 GLY A N 1
ATOM 1663 C CA . GLY A 1 233 ? 9.782 3.646 48.102 1.00 64.31 233 GLY A CA 1
ATOM 1664 C C . GLY A 1 233 ? 8.394 3.233 48.612 1.00 64.31 233 GLY A C 1
ATOM 1665 O O . GLY A 1 233 ? 8.268 2.453 49.554 1.00 64.31 233 GLY A O 1
ATOM 1666 N N . GLY A 1 234 ? 7.339 3.768 47.990 1.00 60.12 234 GLY A N 1
ATOM 1667 C CA . GLY A 1 234 ? 5.952 3.440 48.338 1.00 60.12 234 GLY A CA 1
ATOM 1668 C C . GLY A 1 234 ? 5.436 2.165 47.660 1.00 60.12 234 GLY A C 1
ATOM 1669 O O . GLY A 1 234 ? 5.851 1.840 46.546 1.00 60.12 234 GLY A O 1
ATOM 1670 N N . ALA A 1 235 ? 4.506 1.465 48.310 1.00 61.12 235 ALA A N 1
ATOM 1671 C CA . ALA A 1 235 ? 3.862 0.264 47.773 1.00 61.12 235 ALA A CA 1
ATOM 1672 C C . ALA A 1 235 ? 2.341 0.448 47.647 1.00 61.12 235 ALA A C 1
ATOM 1674 O O . ALA A 1 235 ? 1.695 0.951 48.566 1.00 61.12 235 ALA A O 1
ATOM 1675 N N . VAL A 1 236 ? 1.760 0.026 46.522 1.00 63.50 236 VAL A N 1
ATOM 1676 C CA . VAL A 1 236 ? 0.309 0.069 46.275 1.00 63.50 236 VAL A CA 1
ATOM 1677 C C . VAL A 1 236 ? -0.173 -1.324 45.867 1.00 63.50 236 VAL A C 1
ATOM 1679 O O . VAL A 1 236 ? 0.136 -1.792 44.770 1.00 63.50 236 VAL A O 1
ATOM 1682 N N . GLY A 1 237 ? -0.935 -1.999 46.734 1.00 62.62 237 GLY A N 1
ATOM 1683 C CA . GLY A 1 237 ? -1.498 -3.316 46.430 1.00 62.62 237 GLY A CA 1
ATOM 1684 C C . GLY A 1 237 ? -1.865 -4.154 47.655 1.00 62.62 237 GLY A C 1
ATOM 1685 O O . GLY A 1 237 ? -1.788 -3.706 48.791 1.00 62.62 237 GLY A O 1
ATOM 1686 N N . ALA A 1 238 ? -2.284 -5.399 47.420 1.00 58.41 238 ALA A N 1
ATOM 1687 C CA . ALA A 1 238 ? -2.709 -6.319 48.481 1.00 58.41 238 ALA A CA 1
ATOM 1688 C C . ALA A 1 238 ? -1.543 -6.918 49.302 1.00 58.41 238 ALA A C 1
ATOM 1690 O O . ALA A 1 238 ? -1.786 -7.588 50.304 1.00 58.41 238 ALA A O 1
ATOM 1691 N N . GLY A 1 239 ? -0.294 -6.723 48.863 1.00 55.91 239 GLY A N 1
ATOM 1692 C CA . GLY A 1 239 ? 0.904 -7.283 49.491 1.00 55.91 239 GLY A CA 1
ATOM 1693 C C . GLY A 1 239 ? 1.410 -6.476 50.692 1.00 55.91 239 GLY A C 1
ATOM 1694 O O . GLY A 1 239 ? 1.122 -5.290 50.822 1.00 55.91 239 GLY A O 1
ATOM 1695 N N . ALA A 1 240 ? 2.194 -7.125 51.560 1.00 53.62 240 ALA A N 1
ATOM 1696 C CA . ALA A 1 240 ? 2.833 -6.487 52.709 1.00 53.62 240 ALA A CA 1
ATOM 1697 C C . ALA A 1 240 ? 4.021 -5.613 52.265 1.00 53.62 240 ALA A C 1
ATOM 1699 O O . ALA A 1 240 ? 5.015 -6.129 51.747 1.00 53.62 240 ALA A O 1
ATOM 1700 N N . GLY A 1 241 ? 3.932 -4.298 52.465 1.00 53.81 241 GLY A N 1
ATOM 1701 C CA . GLY A 1 241 ? 5.077 -3.393 52.316 1.00 53.81 241 GLY A CA 1
ATOM 1702 C C . GLY A 1 241 ? 5.963 -3.431 53.563 1.00 53.81 241 GLY A C 1
ATOM 1703 O O . GLY A 1 241 ? 5.444 -3.314 54.673 1.00 53.81 241 GLY A O 1
ATOM 1704 N N . ALA A 1 242 ? 7.279 -3.588 53.400 1.00 54.69 242 ALA A N 1
ATOM 1705 C CA . ALA A 1 242 ? 8.232 -3.537 54.507 1.00 54.69 242 ALA A CA 1
ATOM 1706 C C . ALA A 1 242 ? 9.340 -2.508 54.248 1.00 54.69 242 ALA A C 1
ATOM 1708 O O . ALA A 1 242 ? 10.215 -2.698 53.403 1.00 54.69 242 ALA A O 1
ATOM 1709 N N . GLY A 1 243 ? 9.310 -1.400 54.987 1.00 59.12 243 GLY A N 1
ATOM 1710 C CA . GLY A 1 243 ? 10.283 -0.321 54.838 1.00 59.12 243 GLY A CA 1
ATOM 1711 C C . GLY A 1 243 ? 9.815 1.006 55.437 1.00 59.12 243 GLY A C 1
ATOM 1712 O O . GLY A 1 243 ? 8.726 1.079 56.004 1.00 59.12 243 GLY A O 1
ATOM 1713 N N . PRO A 1 244 ? 10.643 2.060 55.349 1.00 58.03 244 PRO A N 1
ATOM 1714 C CA . PRO A 1 244 ? 10.285 3.396 55.822 1.00 58.03 244 PRO A CA 1
ATOM 1715 C C . PRO A 1 244 ? 9.332 4.163 54.885 1.00 58.03 244 PRO A C 1
ATOM 1717 O O . PRO A 1 244 ? 8.918 5.263 55.237 1.00 58.03 244 PRO A O 1
ATOM 1720 N N . GLY A 1 245 ? 8.992 3.614 53.712 1.00 60.22 245 GLY A N 1
ATOM 1721 C CA . GLY A 1 245 ? 8.022 4.198 52.780 1.00 60.22 245 GLY A CA 1
ATOM 1722 C C . GLY A 1 245 ? 6.560 3.962 53.185 1.00 60.22 245 GLY A C 1
ATOM 1723 O O . GLY A 1 245 ? 6.261 3.094 54.004 1.00 60.22 245 GLY A O 1
ATOM 1724 N N . GLY A 1 246 ? 5.642 4.744 52.609 1.00 57.44 246 GLY A N 1
ATOM 1725 C CA . GLY A 1 246 ? 4.198 4.590 52.825 1.00 57.44 246 GLY A CA 1
ATOM 1726 C C . GLY A 1 246 ? 3.591 3.445 52.006 1.00 57.44 246 GLY A C 1
ATOM 1727 O O . GLY A 1 246 ? 4.038 3.164 50.891 1.00 57.44 246 GLY A O 1
ATOM 1728 N N . ALA A 1 247 ? 2.556 2.798 52.540 1.00 58.72 247 ALA A N 1
ATOM 1729 C CA . ALA A 1 247 ? 1.860 1.698 51.877 1.00 58.72 247 ALA A CA 1
ATOM 1730 C C . ALA A 1 247 ? 0.353 1.965 51.756 1.00 58.72 247 ALA A C 1
ATOM 1732 O O . ALA A 1 247 ? -0.293 2.413 52.702 1.00 58.72 247 ALA A O 1
ATOM 1733 N N . VAL A 1 248 ? -0.226 1.635 50.601 1.00 62.16 248 VAL A N 1
ATOM 1734 C CA . VAL A 1 248 ? -1.680 1.518 50.426 1.00 62.16 248 VAL A CA 1
ATOM 1735 C C . VAL A 1 248 ? -2.022 0.024 50.445 1.00 62.16 248 VAL A C 1
ATOM 1737 O O . VAL A 1 248 ? -1.882 -0.641 49.418 1.00 62.16 248 VAL A O 1
ATOM 1740 N N . GLY A 1 249 ? -2.379 -0.513 51.621 1.00 60.06 249 GLY A N 1
ATOM 1741 C CA . GLY A 1 249 ? -2.514 -1.956 51.883 1.00 60.06 249 GLY A CA 1
ATOM 1742 C C . GLY A 1 249 ? -2.022 -2.384 53.277 1.00 60.06 249 GLY A C 1
ATOM 1743 O O . GLY A 1 249 ? -1.878 -1.552 54.170 1.00 60.06 249 GLY A O 1
ATOM 1744 N N . ALA A 1 250 ? -1.769 -3.686 53.476 1.00 56.81 250 ALA A N 1
ATOM 1745 C CA . ALA A 1 250 ? -1.129 -4.202 54.693 1.00 56.81 250 ALA A CA 1
ATOM 1746 C C . ALA A 1 250 ? 0.360 -3.803 54.727 1.00 56.81 250 ALA A C 1
ATOM 1748 O O . ALA A 1 250 ? 1.042 -3.857 53.704 1.00 56.81 250 ALA A O 1
ATOM 1749 N N . GLY A 1 251 ? 0.893 -3.419 55.888 1.00 55.03 251 GLY A N 1
ATOM 1750 C CA . GLY A 1 251 ? 2.267 -2.913 55.983 1.00 55.03 251 GLY A CA 1
ATOM 1751 C C . GLY A 1 251 ? 2.941 -3.220 57.317 1.00 55.03 251 GLY A C 1
ATOM 1752 O O . GLY A 1 251 ? 2.299 -3.237 58.366 1.00 55.03 251 GLY A O 1
ATOM 1753 N N . ALA A 1 252 ? 4.252 -3.454 57.277 1.00 53.88 252 ALA A N 1
ATOM 1754 C CA . ALA A 1 252 ? 5.087 -3.640 58.457 1.00 53.88 252 ALA A CA 1
ATOM 1755 C C . ALA A 1 252 ? 6.322 -2.732 58.374 1.00 53.88 252 ALA A C 1
ATOM 1757 O O . ALA A 1 252 ? 7.245 -2.987 57.603 1.00 53.88 252 ALA A O 1
ATOM 1758 N N . GLY A 1 253 ? 6.358 -1.650 59.151 1.00 57.88 253 GLY A N 1
ATOM 1759 C CA . GLY A 1 253 ? 7.466 -0.695 59.103 1.00 57.88 253 GLY A CA 1
ATOM 1760 C C . GLY A 1 253 ? 7.184 0.630 59.814 1.00 57.88 253 GLY A C 1
ATOM 1761 O O . GLY A 1 253 ? 6.106 0.819 60.373 1.00 57.88 253 GLY A O 1
ATOM 1762 N N . PRO A 1 254 ? 8.162 1.552 59.837 1.00 55.16 254 PRO A N 1
ATOM 1763 C CA . PRO A 1 254 ? 7.997 2.875 60.437 1.00 55.16 254 PRO A CA 1
ATOM 1764 C C . PRO A 1 254 ? 7.178 3.874 59.594 1.00 55.16 254 PRO A C 1
ATOM 1766 O O . PRO A 1 254 ? 6.958 4.986 60.064 1.00 55.16 254 PRO A O 1
ATOM 1769 N N . GLY A 1 255 ? 6.744 3.509 58.380 1.00 57.44 255 GLY A N 1
ATOM 1770 C CA . GLY A 1 255 ? 5.923 4.352 57.496 1.00 57.44 255 GLY A CA 1
ATOM 1771 C C . GLY A 1 255 ? 4.414 4.318 57.793 1.00 57.44 255 GLY A C 1
ATOM 1772 O O . GLY A 1 255 ? 3.946 3.520 58.604 1.00 57.44 255 GLY A O 1
ATOM 1773 N N . GLU A 1 256 ? 3.650 5.192 57.128 1.00 54.91 256 GLU A N 1
ATOM 1774 C CA . GLU A 1 256 ? 2.181 5.251 57.229 1.00 54.91 256 GLU A CA 1
ATOM 1775 C C . GLU A 1 256 ? 1.505 4.222 56.310 1.00 54.91 256 GLU A C 1
ATOM 1777 O O . GLU A 1 256 ? 1.905 4.046 55.154 1.00 54.91 256 GLU A O 1
ATOM 1782 N N . ALA A 1 257 ? 0.456 3.564 56.813 1.00 54.09 257 ALA A N 1
ATOM 1783 C CA . ALA A 1 257 ? -0.353 2.614 56.050 1.00 54.09 257 ALA A CA 1
ATOM 1784 C C . ALA A 1 257 ? -1.805 3.099 55.907 1.00 54.09 257 ALA A C 1
ATOM 1786 O O . ALA A 1 257 ? -2.437 3.492 56.892 1.00 54.09 257 ALA A O 1
ATOM 1787 N N . VAL A 1 258 ? -2.344 3.039 54.686 1.00 56.66 258 VAL A N 1
ATOM 1788 C CA . VAL A 1 258 ? -3.737 3.397 54.370 1.00 56.66 258 VAL A CA 1
ATOM 1789 C C . VAL A 1 258 ? -4.433 2.204 53.711 1.00 56.66 258 VAL A C 1
ATOM 1791 O O . VAL A 1 258 ? -4.062 1.806 52.609 1.00 56.66 258 VAL A O 1
ATOM 1794 N N . GLY A 1 259 ? -5.446 1.612 54.352 1.00 57.75 259 GLY A N 1
ATOM 1795 C CA . GLY A 1 259 ? -6.215 0.504 53.765 1.00 57.75 259 GLY A CA 1
ATOM 1796 C C . GLY A 1 259 ? -6.858 -0.452 54.774 1.00 57.75 259 GLY A C 1
ATOM 1797 O O . GLY A 1 259 ? -6.743 -0.287 55.981 1.00 57.75 259 GLY A O 1
ATOM 1798 N N . ALA A 1 260 ? -7.541 -1.485 54.272 1.00 53.94 260 ALA A N 1
ATOM 1799 C CA . ALA A 1 260 ? -8.243 -2.485 55.091 1.00 53.94 260 ALA A CA 1
ATOM 1800 C C . ALA A 1 260 ? -7.314 -3.492 55.814 1.00 53.94 260 ALA A C 1
ATOM 1802 O O . ALA A 1 260 ? -7.788 -4.369 56.532 1.00 53.94 260 ALA A O 1
ATOM 1803 N N . GLY A 1 261 ? -5.995 -3.402 55.608 1.00 52.34 261 GLY A N 1
ATOM 1804 C CA . GLY A 1 261 ? -4.995 -4.282 56.218 1.00 52.34 261 GLY A CA 1
ATOM 1805 C C . GLY A 1 261 ? -4.429 -3.708 57.518 1.00 52.34 261 GLY A C 1
ATOM 1806 O O . GLY A 1 261 ? -4.248 -2.502 57.640 1.00 52.34 261 GLY A O 1
ATOM 1807 N N . GLY A 1 262 ? -4.135 -4.574 58.490 1.00 50.16 262 GLY A N 1
ATOM 1808 C CA . GLY A 1 262 ? -3.495 -4.174 59.746 1.00 50.16 262 GLY A CA 1
ATOM 1809 C C . GLY A 1 262 ? -2.034 -3.748 59.558 1.00 50.16 262 GLY A C 1
ATOM 1810 O O . GLY A 1 262 ? -1.323 -4.290 58.707 1.00 50.16 262 GLY A O 1
ATOM 1811 N N . GLY A 1 263 ? -1.598 -2.779 60.366 1.00 50.19 263 GLY A N 1
ATOM 1812 C CA . GLY A 1 263 ? -0.225 -2.273 60.401 1.00 50.19 263 GLY A CA 1
ATOM 1813 C C . GLY A 1 263 ? 0.529 -2.744 61.646 1.00 50.19 263 GLY A C 1
ATOM 1814 O O . GLY A 1 263 ? 0.001 -2.661 62.758 1.00 50.19 263 GLY A O 1
ATOM 1815 N N . ALA A 1 264 ? 1.765 -3.220 61.474 1.00 49.22 264 ALA A N 1
ATOM 1816 C CA . ALA A 1 264 ? 2.661 -3.567 62.580 1.00 49.22 264 ALA A CA 1
ATOM 1817 C C . ALA A 1 264 ? 3.947 -2.729 62.506 1.00 49.22 264 ALA A C 1
ATOM 1819 O O . ALA A 1 264 ? 4.799 -2.949 61.645 1.00 49.22 264 ALA A O 1
ATOM 1820 N N . GLY A 1 265 ? 4.093 -1.747 63.395 1.00 55.62 265 GLY A N 1
ATOM 1821 C CA . GLY A 1 265 ? 5.255 -0.857 63.399 1.00 55.62 265 GLY A CA 1
ATOM 1822 C C . GLY A 1 265 ? 5.059 0.410 64.234 1.00 55.62 265 GLY A C 1
ATOM 1823 O O . GLY A 1 265 ? 3.998 0.607 64.824 1.00 55.62 265 GLY A O 1
ATOM 1824 N N . PRO A 1 266 ? 6.084 1.273 64.330 1.00 52.41 266 PRO A N 1
ATOM 1825 C CA . PRO A 1 266 ? 5.981 2.542 65.048 1.00 52.41 266 PRO A CA 1
ATOM 1826 C C . PRO A 1 266 ? 5.211 3.636 64.282 1.00 52.41 266 PRO A C 1
ATOM 1828 O O . PRO A 1 266 ? 4.974 4.696 64.855 1.00 52.41 266 PRO A O 1
ATOM 1831 N N . GLY A 1 267 ? 4.830 3.395 63.020 1.00 54.97 267 GLY A N 1
ATOM 1832 C CA . GLY A 1 267 ? 4.020 4.301 62.196 1.00 54.97 267 GLY A CA 1
ATOM 1833 C C . GLY A 1 267 ? 2.515 4.247 62.500 1.00 54.97 267 GLY A C 1
ATOM 1834 O O . GLY A 1 267 ? 2.042 3.367 63.220 1.00 54.97 267 GLY A O 1
ATOM 1835 N N . GLY A 1 268 ? 1.762 5.216 61.970 1.00 50.00 268 GLY A N 1
ATOM 1836 C CA . GLY A 1 268 ? 0.303 5.292 62.100 1.00 50.00 268 GLY A CA 1
ATOM 1837 C C . GLY A 1 268 ? -0.441 4.491 61.024 1.00 50.00 268 GLY A C 1
ATOM 1838 O O . GLY A 1 268 ? 0.064 4.304 59.915 1.00 50.00 268 GLY A O 1
ATOM 1839 N N . ALA A 1 269 ? -1.654 4.038 61.347 1.00 54.38 269 ALA A N 1
ATOM 1840 C CA . ALA A 1 269 ? -2.535 3.326 60.417 1.00 54.38 269 ALA A CA 1
ATOM 1841 C C . ALA A 1 269 ? -3.893 4.035 60.279 1.00 54.38 269 ALA A C 1
ATOM 1843 O O . ALA A 1 269 ? -4.495 4.437 61.280 1.00 54.38 269 ALA A O 1
ATOM 1844 N N . VAL A 1 270 ? -4.384 4.155 59.040 1.00 54.09 270 VAL A N 1
ATOM 1845 C CA . VAL A 1 270 ? -5.706 4.713 58.711 1.00 54.09 270 VAL A CA 1
ATOM 1846 C C . VAL A 1 270 ? -6.513 3.677 57.919 1.00 54.09 270 VAL A C 1
ATOM 1848 O O . VAL A 1 270 ? -6.177 3.369 56.774 1.00 54.09 270 VAL A O 1
ATOM 1851 N N . GLY A 1 271 ? -7.581 3.130 58.510 1.00 56.00 271 GLY A N 1
ATOM 1852 C CA . GLY A 1 271 ? -8.429 2.120 57.860 1.00 56.00 271 GLY A CA 1
ATOM 1853 C C . GLY A 1 271 ? -9.249 1.250 58.820 1.00 56.00 271 GLY A C 1
ATOM 1854 O O . GLY A 1 271 ? -9.199 1.419 60.031 1.00 56.00 271 GLY A O 1
ATOM 1855 N N . GLU A 1 272 ? -10.033 0.309 58.288 1.00 50.69 272 GLU A N 1
ATOM 1856 C CA . GLU A 1 272 ? -10.887 -0.596 59.088 1.00 50.69 272 GLU A CA 1
ATOM 1857 C C . GLU A 1 272 ? -10.095 -1.657 59.885 1.00 50.69 272 GLU A C 1
ATOM 1859 O O . GLU A 1 272 ? -10.646 -2.291 60.785 1.00 50.69 272 GLU A O 1
ATOM 1864 N N . GLY A 1 273 ? -8.804 -1.844 59.585 1.00 51.97 273 GLY A N 1
ATOM 1865 C CA . GLY A 1 273 ? -7.918 -2.798 60.259 1.00 51.97 273 GLY A CA 1
ATOM 1866 C C . GLY A 1 273 ? -7.340 -2.286 61.588 1.00 51.97 273 GLY A C 1
ATOM 1867 O O . GLY A 1 273 ? -7.137 -1.091 61.782 1.00 51.97 273 GLY A O 1
ATOM 1868 N N . GLY A 1 274 ? -7.049 -3.203 62.517 1.00 50.78 274 GLY A N 1
ATOM 1869 C CA . GLY A 1 274 ? -6.380 -2.894 63.789 1.00 50.78 274 GLY A CA 1
ATOM 1870 C C . GLY A 1 274 ? -4.860 -2.728 63.649 1.00 50.78 274 GLY A C 1
ATOM 1871 O O . GLY A 1 274 ? -4.235 -3.348 62.787 1.00 50.78 274 GLY A O 1
ATOM 1872 N N . GLY A 1 275 ? -4.263 -1.901 64.512 1.00 50.00 275 GLY A N 1
ATOM 1873 C CA . GLY A 1 275 ? -2.815 -1.668 64.581 1.00 50.00 275 GLY A CA 1
ATOM 1874 C C . GLY A 1 275 ? -2.181 -2.274 65.836 1.00 50.00 275 GLY A C 1
ATOM 1875 O O . GLY A 1 275 ? -2.758 -2.203 66.925 1.00 50.00 275 GLY A O 1
ATOM 1876 N N . ALA A 1 276 ? -0.984 -2.849 65.691 1.00 49.25 276 ALA A N 1
ATOM 1877 C CA . ALA A 1 276 ? -0.166 -3.338 66.802 1.00 49.25 276 ALA A CA 1
ATOM 1878 C C . ALA A 1 276 ? 1.194 -2.622 66.793 1.00 49.25 276 ALA A C 1
ATOM 1880 O O . ALA A 1 276 ? 2.063 -2.910 65.968 1.00 49.25 276 ALA A O 1
ATOM 1881 N N . GLY A 1 277 ? 1.372 -1.656 67.694 1.00 54.66 277 GLY A N 1
ATOM 1882 C CA . GLY A 1 277 ? 2.587 -0.846 67.770 1.00 54.66 277 GLY A CA 1
ATOM 1883 C C . GLY A 1 277 ? 2.438 0.385 68.668 1.00 54.66 277 GLY A C 1
ATOM 1884 O O . GLY A 1 277 ? 1.360 0.634 69.205 1.00 54.66 277 GLY A O 1
ATOM 1885 N N . PRO A 1 278 ? 3.516 1.161 68.875 1.00 51.41 278 PRO A N 1
ATOM 1886 C CA . PRO A 1 278 ? 3.466 2.394 69.660 1.00 51.41 278 PRO A CA 1
ATOM 1887 C C . PRO A 1 278 ? 2.789 3.575 68.935 1.00 51.41 278 PRO A C 1
ATOM 1889 O O . PRO A 1 278 ? 2.555 4.601 69.569 1.00 51.41 278 PRO A O 1
ATOM 1892 N N . GLY A 1 279 ? 2.480 3.446 67.638 1.00 55.06 279 GLY A N 1
ATOM 1893 C CA . GLY A 1 279 ? 1.758 4.447 66.843 1.00 55.06 279 GLY A CA 1
ATOM 1894 C C . GLY A 1 279 ? 0.244 4.475 67.104 1.00 55.06 279 GLY A C 1
ATOM 1895 O O . GLY A 1 279 ? -0.319 3.559 67.700 1.00 55.06 279 GLY A O 1
ATOM 1896 N N . GLY A 1 280 ? -0.423 5.550 66.671 1.00 49.94 280 GLY A N 1
ATOM 1897 C CA . GLY A 1 280 ? -1.881 5.706 66.766 1.00 49.94 280 GLY A CA 1
ATOM 1898 C C . GLY A 1 280 ? -2.630 5.063 65.593 1.00 49.94 280 GLY A C 1
ATOM 1899 O O . GLY A 1 280 ? -2.101 4.975 64.483 1.00 49.94 280 GLY A O 1
ATOM 1900 N N . ALA A 1 281 ? -3.875 4.647 65.831 1.00 53.28 281 ALA A N 1
ATOM 1901 C CA . ALA A 1 281 ? -4.773 4.106 64.808 1.00 53.28 281 ALA A CA 1
ATOM 1902 C C . ALA A 1 281 ? -6.033 4.977 64.670 1.00 53.28 281 ALA A C 1
ATOM 1904 O O . ALA A 1 281 ? -6.644 5.362 65.675 1.00 53.28 281 ALA A O 1
ATOM 1905 N N . VAL A 1 282 ? -6.427 5.271 63.428 1.00 53.62 282 VAL A N 1
ATOM 1906 C CA . VAL A 1 282 ? -7.655 6.010 63.094 1.00 53.62 282 VAL A CA 1
ATOM 1907 C C . VAL A 1 282 ? -8.536 5.115 62.221 1.00 53.62 282 VAL A C 1
ATOM 1909 O O . VAL A 1 282 ? -8.212 4.860 61.061 1.00 53.62 282 VAL A O 1
ATOM 1912 N N . GLY A 1 283 ? -9.638 4.609 62.781 1.00 54.97 283 GLY A N 1
ATOM 1913 C CA . GLY A 1 283 ? -10.485 3.627 62.101 1.00 54.97 283 GLY A CA 1
ATOM 1914 C C . GLY A 1 283 ? -11.481 2.902 63.006 1.00 54.97 283 GLY A C 1
ATOM 1915 O O . GLY A 1 283 ? -11.533 3.141 64.210 1.00 54.97 283 GLY A O 1
ATOM 1916 N N . ALA A 1 284 ? -12.284 2.013 62.415 1.00 53.19 284 ALA A N 1
ATOM 1917 C CA . ALA A 1 284 ? -13.289 1.214 63.128 1.00 53.19 284 ALA A CA 1
ATOM 1918 C C . ALA A 1 284 ? -12.691 0.044 63.944 1.00 53.19 284 ALA A C 1
ATOM 1920 O O . ALA A 1 284 ? -13.379 -0.537 64.784 1.00 53.19 284 ALA A O 1
ATOM 1921 N N . GLY A 1 285 ? -11.421 -0.308 63.709 1.00 53.06 285 GLY A N 1
ATOM 1922 C CA . GLY A 1 285 ? -10.709 -1.380 64.407 1.00 53.06 285 GLY A CA 1
ATOM 1923 C C . GLY A 1 285 ? -10.098 -0.951 65.750 1.00 53.06 285 GLY A C 1
ATOM 1924 O O . GLY A 1 285 ? -9.746 0.208 65.958 1.00 53.06 285 GLY A O 1
ATOM 1925 N N . GLY A 1 286 ? -9.944 -1.903 66.676 1.00 51.88 286 GLY A N 1
ATOM 1926 C CA . GLY A 1 286 ? -9.250 -1.690 67.953 1.00 51.88 286 GLY A CA 1
ATOM 1927 C C . GLY A 1 286 ? -7.723 -1.748 67.812 1.00 51.88 286 GLY A C 1
ATOM 1928 O O . GLY A 1 286 ? -7.197 -2.578 67.071 1.00 51.88 286 GLY A O 1
ATOM 1929 N N . GLY A 1 287 ? -7.009 -0.879 68.534 1.00 49.88 287 GLY A N 1
ATOM 1930 C CA . GLY A 1 287 ? -5.545 -0.886 68.627 1.00 49.88 287 GLY A CA 1
ATOM 1931 C C . GLY A 1 287 ? -5.053 -1.589 69.894 1.00 49.88 287 GLY A C 1
ATOM 1932 O O . GLY A 1 287 ? -5.610 -1.383 70.971 1.00 49.88 287 GLY A O 1
ATOM 1933 N N . ALA A 1 288 ? -4.004 -2.404 69.774 1.00 50.00 288 ALA A N 1
ATOM 1934 C CA . ALA A 1 288 ? -3.316 -3.019 70.910 1.00 50.00 288 ALA A CA 1
ATOM 1935 C C . ALA A 1 288 ? -1.894 -2.445 71.003 1.00 50.00 288 ALA A C 1
ATOM 1937 O O . ALA A 1 288 ? -0.960 -2.934 70.368 1.00 50.00 288 ALA A O 1
ATOM 1938 N N . GLY A 1 289 ? -1.738 -1.365 71.769 1.00 53.91 289 GLY A N 1
ATOM 1939 C CA . GLY A 1 289 ? -0.466 -0.672 71.957 1.00 53.91 289 GLY A CA 1
ATOM 1940 C C . GLY A 1 289 ? -0.587 0.499 72.937 1.00 53.91 289 GLY A C 1
ATOM 1941 O O . GLY A 1 289 ? -1.693 0.830 73.357 1.00 53.91 289 GLY A O 1
ATOM 1942 N N . PRO A 1 290 ? 0.531 1.133 73.330 1.00 52.31 290 PRO A N 1
ATOM 1943 C CA . PRO A 1 290 ? 0.510 2.299 74.215 1.00 52.31 290 PRO A CA 1
ATOM 1944 C C . PRO A 1 290 ? -0.047 3.570 73.540 1.00 52.31 290 PRO A C 1
ATOM 1946 O O . PRO A 1 290 ? -0.305 4.555 74.229 1.00 52.31 290 PRO A O 1
ATOM 1949 N N . GLY A 1 291 ? -0.225 3.564 72.212 1.00 53.78 291 GLY A N 1
ATOM 1950 C CA . GLY A 1 291 ? -0.866 4.636 71.448 1.00 53.78 291 GLY A CA 1
ATOM 1951 C C . GLY A 1 291 ? -2.397 4.573 71.525 1.00 53.78 291 GLY A C 1
ATOM 1952 O O . GLY A 1 291 ? -2.990 3.497 71.520 1.00 53.78 291 GLY A O 1
ATOM 1953 N N . GLY A 1 292 ? -3.055 5.733 71.611 1.00 50.94 292 GLY A N 1
ATOM 1954 C CA . GLY A 1 292 ? -4.518 5.827 71.655 1.00 50.94 292 GLY A CA 1
ATOM 1955 C C . GLY A 1 292 ? -5.188 5.508 70.312 1.00 50.94 292 GLY A C 1
ATOM 1956 O O . GLY A 1 292 ? -4.634 5.788 69.248 1.00 50.94 292 GLY A O 1
ATOM 1957 N N . ALA A 1 293 ? -6.404 4.959 70.369 1.00 53.34 293 ALA A N 1
ATOM 1958 C CA . ALA A 1 293 ? -7.274 4.744 69.212 1.00 53.34 293 ALA A CA 1
ATOM 1959 C C . ALA A 1 293 ? -8.372 5.818 69.171 1.00 53.34 293 ALA A C 1
ATOM 1961 O O . ALA A 1 293 ? -9.018 6.082 70.188 1.00 53.34 293 ALA A O 1
ATOM 1962 N N . VAL A 1 294 ? -8.606 6.419 68.002 1.00 55.53 294 VAL A N 1
ATOM 1963 C CA . VAL A 1 294 ? -9.715 7.363 67.785 1.00 55.53 294 VAL A CA 1
ATOM 1964 C C . VAL A 1 294 ? -10.722 6.699 66.845 1.00 55.53 294 VAL A C 1
ATOM 1966 O O . VAL A 1 294 ? -10.597 6.782 65.627 1.00 55.53 294 VAL A O 1
ATOM 1969 N N . GLY A 1 295 ? -11.699 5.997 67.425 1.00 50.31 295 GLY A N 1
ATOM 1970 C CA . GLY A 1 295 ? -12.790 5.329 66.711 1.00 50.31 295 GLY A CA 1
ATOM 1971 C C . GLY A 1 295 ? -14.130 5.679 67.355 1.00 50.31 295 GLY A C 1
ATOM 1972 O O . GLY A 1 295 ? -14.343 5.421 68.541 1.00 50.31 295 GLY A O 1
ATOM 1973 N N . GLY A 1 296 ? -15.017 6.327 66.598 1.00 47.09 296 GLY A N 1
ATOM 1974 C CA . GLY A 1 296 ? -16.333 6.740 67.080 1.00 47.09 296 GLY A CA 1
ATOM 1975 C C . GLY A 1 296 ? -17.232 5.532 67.334 1.00 47.09 296 GLY A C 1
ATOM 1976 O O . GLY A 1 296 ? -17.548 4.791 66.407 1.00 47.09 296 GLY A O 1
ATOM 1977 N N . LYS A 1 297 ? -17.670 5.349 68.584 1.00 39.94 297 LYS A N 1
ATOM 1978 C CA . LYS A 1 297 ? -18.765 4.432 68.916 1.00 39.94 297 LYS A CA 1
ATOM 1979 C C . LYS A 1 297 ? -20.050 4.964 68.284 1.00 39.94 297 LYS A C 1
ATOM 1981 O O . LYS A 1 297 ? -20.527 6.025 68.674 1.00 39.94 297 LYS A O 1
ATOM 1986 N N . THR A 1 298 ? -20.606 4.239 67.323 1.00 40.38 298 THR A N 1
ATOM 1987 C CA . THR A 1 298 ? -22.007 4.407 66.931 1.00 40.38 298 THR A CA 1
ATOM 1988 C C . THR A 1 298 ? -22.831 3.588 67.923 1.00 40.38 298 THR A C 1
ATOM 1990 O O . THR A 1 298 ? -22.736 2.364 67.941 1.00 40.38 298 THR A O 1
ATOM 1993 N N . GLU A 1 299 ? -23.542 4.262 68.828 1.00 38.06 299 GLU A N 1
ATOM 1994 C CA . GLU A 1 299 ? -24.575 3.631 69.653 1.00 38.06 299 GLU A CA 1
ATOM 1995 C C . GLU A 1 299 ? -25.886 3.522 68.858 1.00 38.06 299 GLU A C 1
ATOM 1997 O O . GLU A 1 299 ? -26.283 4.498 68.215 1.00 38.06 299 GLU A O 1
ATOM 2002 N N . LEU A 1 300 ? -26.529 2.352 69.022 1.00 36.16 300 LEU A N 1
ATOM 2003 C CA . LEU A 1 300 ? -27.870 1.869 68.629 1.00 36.16 300 LEU A CA 1
ATOM 2004 C C . LEU A 1 300 ? -27.899 0.822 67.509 1.00 36.16 300 LEU A C 1
ATOM 2006 O O . LEU A 1 300 ? -27.700 1.174 66.327 1.00 36.16 300 LEU A O 1
#